Protein AF-A0A0P9UPY4-F1 (afdb_monomer_lite)

Radius of gyration: 22.17 Å; chains: 1; bounding box: 46×44×68 Å

Foldseek 3Di:
DDDDPPPDDPQNVPDDVPDDSDDDDDDDDDLDDDAVQKDQQQQPDPPADPLLSVLSRQWIDGCQFIGGVSHTQPPAHPVQKDWDDLVDRPCLCSLFGWMDHVQWIFTSSYTQPNDDSVQWAFFWADQCLPLLAPHGADDHGPVVVSPPPCLQQATWTDRPQWIWGGHRGYIDIDPNFADPSWHWHDHPPWIWIQTPSFIFTQDDDGNPPTDTHGDDSVCCRPVPD

Structure (mmCIF, N/CA/C/O backbone):
data_AF-A0A0P9UPY4-F1
#
_entry.id   AF-A0A0P9UPY4-F1
#
loop_
_atom_site.group_PDB
_atom_site.id
_atom_site.type_symbol
_atom_site.label_atom_id
_atom_site.label_alt_id
_atom_site.label_comp_id
_atom_site.label_asym_id
_atom_site.label_entity_id
_atom_site.label_seq_id
_atom_site.pdbx_PDB_ins_code
_atom_site.Cartn_x
_atom_site.Cartn_y
_atom_site.Cartn_z
_atom_site.occupancy
_atom_site.B_iso_or_equiv
_atom_site.auth_seq_id
_atom_site.auth_comp_id
_atom_site.auth_asym_id
_atom_site.auth_atom_id
_atom_site.pdbx_PDB_model_num
ATOM 1 N N . PHE A 1 1 ? -8.085 1.365 -37.853 1.00 32.09 1 PHE A N 1
ATOM 2 C CA . PHE A 1 1 ? -7.011 2.325 -38.179 1.00 32.09 1 PHE A CA 1
ATOM 3 C C . PHE A 1 1 ? -7.292 3.635 -37.460 1.00 32.09 1 PHE A C 1
ATOM 5 O O . PHE A 1 1 ? -7.960 4.495 -38.017 1.00 32.09 1 PHE A O 1
ATOM 12 N N . GLN A 1 2 ? -6.888 3.768 -36.196 1.00 32.34 2 GLN A N 1
ATOM 13 C CA . GLN A 1 2 ? -7.136 4.992 -35.433 1.00 32.34 2 GLN A CA 1
ATOM 14 C C . GLN A 1 2 ? -6.098 5.116 -34.313 1.00 32.34 2 GLN A C 1
ATOM 16 O O . GLN A 1 2 ? -6.268 4.513 -33.267 1.00 32.34 2 GLN A O 1
ATOM 21 N N . SER A 1 3 ? -5.010 5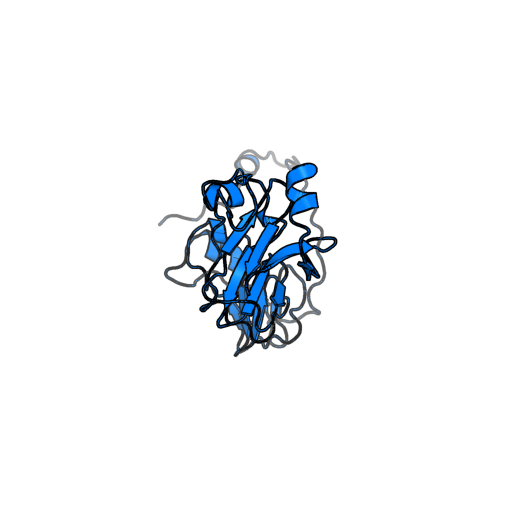.841 -34.586 1.00 33.38 3 SER A N 1
ATOM 22 C CA . SER A 1 3 ? -4.218 6.623 -33.615 1.00 33.38 3 SER A CA 1
ATOM 23 C C . SER A 1 3 ? -2.907 7.084 -34.270 1.00 33.38 3 SER A C 1
ATOM 25 O O . SER A 1 3 ? -1.851 6.486 -34.123 1.00 33.38 3 SER A O 1
ATOM 27 N N . PHE A 1 4 ? -2.964 8.171 -35.041 1.00 31.91 4 PHE A N 1
ATOM 28 C CA . PHE A 1 4 ? -1.751 8.867 -35.505 1.00 31.91 4 PHE A CA 1
ATOM 29 C C . PHE A 1 4 ? -1.772 10.369 -35.177 1.00 31.91 4 PHE A C 1
ATOM 31 O O . PHE A 1 4 ? -0.936 11.119 -35.666 1.00 31.91 4 PHE A O 1
ATOM 38 N N . LEU A 1 5 ? -2.729 10.835 -34.362 1.00 34.56 5 LEU A N 1
ATOM 39 C CA . LEU A 1 5 ? -3.042 12.266 -34.242 1.00 34.56 5 LEU A CA 1
ATOM 40 C C . LEU A 1 5 ? -2.853 12.888 -32.851 1.00 34.56 5 LEU A C 1
ATOM 42 O O . LEU A 1 5 ? -3.087 14.083 -32.717 1.00 34.56 5 LEU A O 1
ATOM 46 N N . SER A 1 6 ? -2.402 12.169 -31.819 1.00 38.47 6 SER A N 1
ATOM 47 C CA . SER A 1 6 ? -2.341 12.765 -30.470 1.00 38.47 6 SER A CA 1
ATOM 48 C C . SER A 1 6 ? -1.112 13.640 -30.185 1.00 38.47 6 SER A C 1
ATOM 50 O O . SER A 1 6 ? -1.079 14.274 -29.138 1.00 38.47 6 SER A O 1
ATOM 52 N N . ASN A 1 7 ? -0.126 13.728 -31.088 1.00 41.34 7 ASN A N 1
ATOM 53 C CA . ASN A 1 7 ? 1.124 14.466 -30.825 1.00 41.34 7 ASN A CA 1
ATOM 54 C C . ASN A 1 7 ? 1.269 15.806 -31.560 1.00 41.34 7 ASN A C 1
ATOM 56 O O . ASN A 1 7 ? 2.289 16.475 -31.405 1.00 41.34 7 ASN A O 1
ATOM 60 N N . PHE A 1 8 ? 0.267 16.248 -32.323 1.00 46.34 8 PHE A N 1
ATOM 61 C CA . PHE A 1 8 ? 0.278 17.587 -32.914 1.00 46.34 8 PHE A CA 1
ATOM 62 C C . PHE A 1 8 ? -0.819 18.442 -32.285 1.00 46.34 8 PHE A C 1
ATOM 64 O O . PHE A 1 8 ? -1.994 18.324 -32.620 1.00 46.34 8 PHE A O 1
ATOM 71 N N . SER A 1 9 ? -0.418 19.323 -31.366 1.00 53.91 9 SER A N 1
ATOM 72 C CA . SER A 1 9 ? -1.264 20.419 -30.889 1.00 53.91 9 SER A CA 1
ATOM 73 C C . SER A 1 9 ? -1.819 21.212 -32.080 1.00 53.91 9 SER A C 1
ATOM 75 O O . SER A 1 9 ? -1.093 21.481 -33.041 1.00 53.91 9 SER A O 1
ATOM 77 N N . PHE A 1 10 ? -3.087 21.633 -32.014 1.00 58.09 10 PHE A N 1
ATOM 78 C CA . PHE A 1 10 ? -3.725 22.479 -33.037 1.00 58.09 10 PHE A CA 1
ATOM 79 C C . PHE A 1 10 ? -2.920 23.769 -33.306 1.00 58.09 10 PHE A C 1
ATOM 81 O O . PHE A 1 10 ? -2.916 24.298 -34.417 1.00 58.09 10 PHE A O 1
ATOM 88 N N . SER A 1 11 ? -2.159 24.224 -32.306 1.00 56.41 11 SER A N 1
ATOM 89 C CA . SER A 1 11 ? -1.235 25.357 -32.388 1.00 56.41 11 SER A CA 1
ATOM 90 C C . SER A 1 11 ? -0.051 25.120 -33.335 1.00 56.41 11 SER A C 1
ATOM 92 O O . SER A 1 11 ? 0.470 26.076 -33.904 1.00 56.41 11 SER A O 1
ATOM 94 N N . CYS A 1 12 ? 0.370 23.868 -33.549 1.00 60.56 12 CYS A N 1
ATOM 95 C CA . CYS A 1 12 ? 1.427 23.532 -34.509 1.00 60.56 12 CYS A CA 1
ATOM 96 C C . CYS A 1 12 ? 0.933 23.637 -35.959 1.00 60.56 12 CYS A C 1
ATOM 98 O O . CYS A 1 12 ? 1.668 24.122 -36.819 1.00 60.56 12 CYS A O 1
ATOM 100 N N . LEU A 1 13 ? -0.318 23.245 -36.224 1.00 63.53 13 LEU A N 1
ATOM 101 C CA . LEU A 1 13 ? -0.920 23.260 -37.566 1.00 63.53 13 LEU A CA 1
ATOM 102 C C . LEU A 1 13 ? -1.150 24.678 -38.115 1.00 63.53 13 LEU A C 1
ATOM 104 O O . LEU A 1 13 ? -1.174 24.866 -39.327 1.00 63.53 13 LEU A O 1
ATOM 108 N N . LEU A 1 14 ? -1.294 25.672 -37.235 1.00 69.31 14 LEU A N 1
ATOM 109 C CA . LEU A 1 14 ? -1.493 27.083 -37.594 1.00 69.31 14 LEU A CA 1
ATOM 110 C C . LEU A 1 14 ? -0.224 27.935 -37.422 1.00 69.31 14 LEU A C 1
ATOM 112 O O . LEU A 1 14 ? -0.284 29.163 -37.516 1.00 69.31 14 LEU A O 1
ATOM 116 N N . SER A 1 15 ? 0.921 27.300 -37.155 1.00 65.25 15 SER A N 1
ATOM 117 C CA . SER A 1 15 ? 2.178 28.008 -36.930 1.00 65.25 15 SER A CA 1
ATOM 118 C C . SER A 1 15 ? 2.659 28.718 -38.200 1.00 65.25 15 SER A C 1
ATOM 120 O O . SER A 1 15 ? 2.802 28.114 -39.263 1.00 65.25 15 SER A O 1
ATOM 122 N N . LYS A 1 16 ? 2.917 30.028 -38.108 1.00 70.56 16 LYS A N 1
ATOM 123 C CA . LYS A 1 16 ? 3.578 30.769 -39.190 1.00 70.56 16 LYS A CA 1
ATOM 124 C C . LYS A 1 16 ? 5.082 30.528 -39.149 1.00 70.56 16 LYS A C 1
ATOM 126 O O . LYS A 1 16 ? 5.682 30.407 -38.081 1.00 70.56 16 LYS A O 1
ATOM 131 N N . GLN A 1 17 ? 5.703 30.511 -40.324 1.00 68.75 17 GLN A N 1
ATOM 132 C CA . GLN A 1 17 ? 7.145 30.335 -40.455 1.00 68.75 17 GLN A CA 1
ATOM 133 C C . GLN A 1 17 ? 7.889 31.452 -39.702 1.00 68.75 17 GLN A C 1
ATOM 135 O O . GLN A 1 17 ? 7.658 32.634 -39.949 1.00 68.75 17 GLN A O 1
ATOM 140 N N . GLY A 1 18 ? 8.749 31.070 -38.752 1.00 68.56 18 GLY A N 1
ATOM 141 C CA . GLY A 1 18 ? 9.499 31.996 -37.891 1.00 68.56 18 GLY A CA 1
ATOM 142 C C . GLY A 1 18 ? 8.787 32.435 -36.604 1.00 68.56 18 GLY A C 1
ATOM 143 O O . GLY A 1 18 ? 9.375 33.176 -35.821 1.00 68.56 18 GLY A O 1
ATOM 144 N N . GLN A 1 19 ? 7.555 31.982 -36.348 1.00 71.88 19 GLN A N 1
ATOM 145 C CA . GLN A 1 19 ? 6.821 32.300 -35.123 1.00 71.88 19 GLN A CA 1
ATOM 146 C C . GLN A 1 19 ? 7.078 31.245 -34.037 1.00 71.88 19 GLN A C 1
ATOM 148 O O . GLN A 1 19 ? 6.770 30.066 -34.216 1.00 71.88 19 GLN A O 1
ATOM 153 N N . ILE A 1 20 ? 7.599 31.671 -32.884 1.00 65.62 20 ILE A N 1
ATOM 154 C CA . ILE A 1 20 ? 7.665 30.831 -31.682 1.00 65.62 20 ILE A CA 1
ATOM 155 C C . ILE A 1 20 ? 6.278 30.846 -31.030 1.00 65.62 20 ILE A C 1
ATOM 157 O O . ILE A 1 20 ? 5.852 31.874 -30.511 1.00 65.62 20 ILE A O 1
ATOM 161 N N . ASN A 1 21 ? 5.565 29.718 -31.078 1.00 66.38 21 ASN A N 1
ATOM 162 C CA . ASN A 1 21 ? 4.200 29.604 -30.535 1.00 66.38 21 ASN A CA 1
ATOM 163 C C . ASN A 1 21 ? 4.156 29.042 -29.109 1.00 66.38 21 ASN A C 1
ATOM 165 O O . ASN A 1 21 ? 3.175 29.245 -28.400 1.00 66.38 21 ASN A O 1
ATOM 169 N N . SER A 1 22 ? 5.211 28.348 -28.684 1.00 62.59 22 SER A N 1
ATOM 170 C CA . SER A 1 22 ? 5.370 27.832 -27.325 1.00 62.59 22 SER A CA 1
ATOM 171 C C . SER A 1 22 ? 6.850 27.635 -27.020 1.00 62.59 22 SER A C 1
ATOM 173 O O . SER A 1 22 ? 7.585 27.105 -27.855 1.00 62.59 22 SER A O 1
ATOM 175 N N . ILE A 1 23 ? 7.273 28.027 -25.822 1.00 71.56 23 ILE A N 1
ATOM 176 C CA . ILE A 1 23 ? 8.576 27.670 -25.258 1.00 71.56 23 ILE A CA 1
ATOM 177 C C . ILE A 1 23 ? 8.281 26.700 -24.120 1.00 71.56 23 ILE A C 1
ATOM 179 O O . ILE A 1 23 ? 7.576 27.056 -23.180 1.00 71.56 23 ILE A O 1
ATOM 183 N N . GLU A 1 24 ? 8.779 25.474 -24.234 1.00 62.69 24 GLU A N 1
ATOM 184 C CA . GLU A 1 24 ? 8.693 24.474 -23.174 1.00 62.69 24 GLU A CA 1
ATOM 185 C C . GLU A 1 24 ? 10.063 24.377 -22.500 1.00 62.69 24 GLU A C 1
ATOM 187 O O . GLU A 1 24 ? 11.067 24.085 -23.152 1.00 62.69 24 GLU A O 1
ATOM 192 N N . THR A 1 25 ? 10.109 24.636 -21.198 1.00 68.56 25 THR A N 1
ATOM 193 C CA . THR A 1 25 ? 11.308 24.411 -20.388 1.00 68.56 25 THR A CA 1
ATOM 194 C C . THR A 1 25 ? 11.202 23.021 -19.776 1.00 68.56 25 THR A C 1
ATOM 196 O O . THR A 1 25 ? 10.242 22.745 -19.060 1.00 68.56 25 THR A O 1
ATOM 199 N N . ARG A 1 26 ? 12.177 22.146 -20.047 1.00 58.88 26 ARG A N 1
ATOM 200 C CA . ARG A 1 26 ? 12.260 20.808 -19.445 1.00 58.88 26 ARG A CA 1
ATOM 201 C C . ARG A 1 26 ? 13.477 20.714 -18.543 1.00 58.88 26 ARG A C 1
ATOM 203 O O . ARG A 1 26 ? 14.595 20.960 -18.991 1.00 58.88 26 ARG A O 1
ATOM 210 N N . GLU A 1 27 ? 13.262 20.304 -17.302 1.00 64.12 27 GLU A N 1
ATOM 211 C CA . GLU A 1 27 ? 14.343 19.878 -16.420 1.00 64.12 27 GLU A CA 1
ATOM 212 C C . GLU A 1 27 ? 14.604 18.389 -16.654 1.00 64.12 27 GLU A C 1
ATOM 214 O O . GLU A 1 27 ? 13.716 17.553 -16.487 1.00 64.12 27 GLU A O 1
ATOM 219 N N . LEU A 1 28 ? 15.817 18.056 -17.095 1.00 67.19 28 LEU A N 1
ATOM 220 C CA . LEU A 1 28 ? 16.240 16.678 -17.323 1.00 67.19 28 LEU A CA 1
ATOM 221 C C . LEU A 1 28 ? 17.201 16.270 -16.212 1.00 67.19 28 LEU A C 1
ATOM 223 O O . LEU A 1 28 ? 18.279 16.845 -16.073 1.00 67.19 28 LEU A O 1
ATOM 227 N N . ASN A 1 29 ? 16.818 15.254 -15.444 1.00 66.38 29 ASN A N 1
ATOM 228 C CA . ASN A 1 29 ? 17.685 14.647 -14.443 1.00 66.38 29 ASN A CA 1
ATOM 229 C C . ASN A 1 29 ? 18.412 13.450 -15.059 1.00 66.38 29 ASN A C 1
ATOM 231 O O . ASN A 1 29 ? 17.794 12.620 -15.725 1.00 66.38 29 ASN A O 1
ATOM 235 N N . LEU A 1 30 ? 19.725 13.349 -14.844 1.00 70.44 30 LEU A N 1
ATOM 236 C CA . LEU A 1 30 ? 20.484 12.170 -15.252 1.00 70.44 30 LEU A CA 1
ATOM 237 C C . LEU A 1 30 ? 20.114 10.999 -14.336 1.00 70.44 30 LEU A C 1
ATOM 239 O O . LEU A 1 30 ? 20.481 10.982 -13.165 1.00 70.44 30 LEU A O 1
ATOM 243 N N . VAL A 1 31 ? 19.393 10.024 -14.885 1.00 69.50 31 VAL A N 1
ATOM 244 C CA . VAL A 1 31 ? 18.895 8.856 -14.139 1.00 69.50 31 VAL A CA 1
ATOM 245 C C . VAL A 1 31 ? 19.898 7.694 -14.147 1.00 69.50 31 VAL A C 1
ATOM 247 O O . VAL A 1 31 ? 19.994 6.940 -13.180 1.00 69.50 31 VAL A O 1
ATOM 250 N N . ALA A 1 32 ? 20.688 7.563 -15.215 1.00 67.75 32 ALA A N 1
ATOM 251 C CA . ALA A 1 32 ? 21.708 6.532 -15.376 1.00 67.75 32 ALA A CA 1
ATOM 252 C C . ALA A 1 32 ? 22.897 7.077 -16.177 1.00 67.75 32 ALA A C 1
ATOM 254 O O . ALA A 1 32 ? 22.724 7.925 -17.055 1.00 67.75 32 ALA A O 1
ATOM 255 N N . HIS A 1 33 ? 24.105 6.570 -15.915 1.00 69.12 33 HIS A N 1
ATOM 256 C CA . HIS A 1 33 ? 25.199 6.718 -16.878 1.00 69.12 33 HIS A CA 1
ATOM 257 C C . HIS A 1 33 ? 24.821 6.012 -18.186 1.00 69.12 33 HIS A C 1
ATOM 259 O O . HIS A 1 33 ? 24.009 5.090 -18.165 1.00 69.12 33 HIS A O 1
ATOM 265 N N . TYR A 1 34 ? 25.385 6.459 -19.314 1.00 66.00 34 TYR A N 1
ATOM 266 C CA . TYR A 1 34 ? 25.029 5.956 -20.643 1.00 66.00 34 TYR A CA 1
ATOM 267 C C . TYR A 1 34 ? 24.969 4.423 -20.666 1.00 66.00 34 TYR A C 1
ATOM 269 O O . TYR A 1 34 ? 25.984 3.746 -20.510 1.00 66.00 34 TYR A O 1
ATOM 277 N N . SER A 1 35 ? 23.757 3.906 -20.843 1.00 76.19 35 SER A N 1
ATOM 278 C CA . SER A 1 35 ? 23.435 2.488 -20.823 1.00 76.19 35 SER A CA 1
ATOM 279 C C . SER A 1 35 ? 22.616 2.216 -22.081 1.00 76.19 35 SER A C 1
ATOM 281 O O . SER A 1 35 ? 21.483 2.693 -22.178 1.00 76.19 35 SER A O 1
ATOM 283 N N . PRO A 1 36 ? 23.168 1.516 -23.087 1.00 82.69 36 PRO A N 1
ATOM 284 C CA . PRO A 1 36 ? 22.455 1.269 -24.342 1.00 82.69 36 PRO A CA 1
ATOM 285 C C . PRO A 1 36 ? 21.211 0.389 -24.138 1.00 82.69 36 PRO A C 1
ATOM 287 O O . PRO A 1 36 ? 20.325 0.372 -24.987 1.00 82.69 36 PRO A O 1
ATOM 290 N N . SER A 1 37 ? 21.140 -0.318 -23.008 1.00 88.94 37 SER A N 1
ATOM 291 C CA . SER A 1 37 ? 20.008 -1.131 -22.564 1.00 88.94 37 SER A CA 1
ATOM 292 C C . SER A 1 37 ? 18.898 -0.340 -21.865 1.00 88.94 37 SER A C 1
ATOM 294 O O . SER A 1 37 ? 17.856 -0.925 -21.568 1.00 88.94 37 SER A O 1
ATOM 296 N N . PHE A 1 38 ? 19.098 0.952 -21.572 1.00 88.31 38 PHE A N 1
ATOM 297 C CA . PHE A 1 38 ? 18.100 1.760 -20.871 1.00 88.31 38 PHE A CA 1
ATOM 298 C C . PHE A 1 38 ? 16.825 1.897 -21.703 1.00 88.31 38 PHE A C 1
ATOM 300 O O . PHE A 1 38 ? 16.845 2.415 -22.822 1.00 88.31 38 PHE A O 1
ATOM 307 N N . LYS A 1 39 ? 15.703 1.462 -21.133 1.00 89.75 39 LYS A N 1
ATOM 308 C CA . LYS A 1 39 ? 14.390 1.518 -21.774 1.00 89.75 39 LYS A CA 1
ATOM 309 C C . LYS A 1 39 ? 13.272 1.751 -20.758 1.00 89.75 39 LYS A C 1
ATOM 311 O O . LYS A 1 39 ? 13.361 1.247 -19.634 1.00 89.75 39 LYS A O 1
ATOM 316 N N . PRO A 1 40 ? 12.207 2.479 -21.136 1.00 87.69 40 PRO A N 1
ATOM 317 C CA . PRO A 1 40 ? 10.983 2.498 -20.348 1.00 87.69 40 PRO A CA 1
ATOM 318 C C . PRO A 1 40 ? 10.381 1.091 -20.274 1.00 87.69 40 PRO A C 1
ATOM 320 O O . PRO A 1 40 ? 10.633 0.241 -21.137 1.00 87.69 40 PRO A O 1
ATOM 323 N N . LEU A 1 41 ? 9.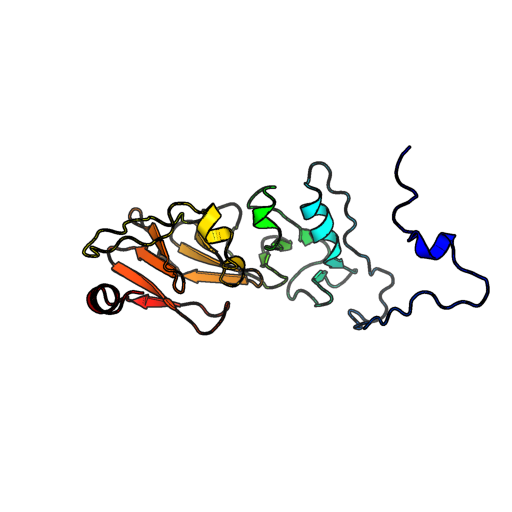563 0.841 -19.256 1.00 86.12 41 LEU A N 1
ATOM 324 C CA . LEU A 1 41 ? 8.685 -0.323 -19.275 1.00 86.12 41 LEU A CA 1
ATOM 325 C C . LEU A 1 41 ? 7.545 -0.020 -20.257 1.00 86.12 41 LEU A C 1
ATOM 327 O O . LEU A 1 41 ? 6.680 0.807 -19.988 1.00 86.12 41 LEU A O 1
ATOM 331 N N . GLU A 1 42 ? 7.585 -0.629 -21.444 1.00 69.81 42 GLU A N 1
ATOM 332 C CA . GLU A 1 42 ? 6.569 -0.392 -22.473 1.00 69.81 42 GLU A CA 1
ATOM 333 C C . GLU A 1 42 ? 5.184 -0.906 -22.042 1.00 69.81 42 GLU A C 1
ATOM 335 O O . GLU A 1 42 ? 5.032 -2.016 -21.526 1.00 69.81 42 GLU A O 1
ATOM 340 N N . GLY A 1 43 ? 4.162 -0.085 -22.297 1.00 61.72 43 GLY A N 1
ATOM 341 C CA . GLY A 1 43 ? 2.778 -0.286 -21.870 1.00 61.72 43 GLY A CA 1
ATOM 342 C C . GLY A 1 43 ? 1.972 -1.263 -22.722 1.00 61.72 43 GLY A C 1
ATOM 343 O O . GLY A 1 43 ? 1.001 -0.862 -23.353 1.00 61.72 43 GLY A O 1
ATOM 344 N N . SER A 1 44 ? 2.360 -2.539 -22.768 1.00 54.34 44 SER A N 1
ATOM 345 C CA . SER A 1 44 ? 1.599 -3.563 -23.510 1.00 54.34 44 SER A CA 1
ATOM 346 C C . SER A 1 44 ? 1.229 -4.796 -22.684 1.00 54.34 44 SER A C 1
ATOM 348 O O . SER A 1 44 ? 1.148 -5.908 -23.207 1.00 54.34 44 SER A O 1
ATOM 350 N N . LEU A 1 45 ? 0.942 -4.612 -21.392 1.00 65.19 45 LEU A N 1
ATOM 351 C CA . LEU A 1 45 ? 0.170 -5.622 -20.669 1.00 65.19 45 LEU A CA 1
ATOM 352 C C . LEU A 1 45 ? -1.241 -5.663 -21.288 1.00 65.19 45 LEU A C 1
ATOM 354 O O . LEU A 1 45 ? -1.904 -4.638 -21.419 1.00 65.19 45 LEU A O 1
ATOM 358 N N . GLN A 1 46 ? -1.688 -6.833 -21.742 1.00 72.50 46 GLN A N 1
ATOM 359 C CA . GLN A 1 46 ? -3.053 -6.999 -22.245 1.00 72.50 46 GLN A CA 1
ATOM 360 C C . GLN A 1 46 ? -4.020 -7.153 -21.070 1.00 72.50 46 GLN A C 1
ATOM 362 O O . GLN A 1 46 ? -3.715 -7.850 -20.106 1.00 72.50 46 GLN A O 1
ATOM 367 N N . GLY A 1 47 ? -5.200 -6.538 -21.172 1.00 82.06 47 GLY A N 1
ATOM 368 C CA . GLY A 1 47 ? -6.260 -6.688 -20.171 1.00 82.06 47 GLY A CA 1
ATOM 369 C C . GLY A 1 47 ? -6.092 -5.840 -18.907 1.00 82.06 47 GLY A C 1
ATOM 370 O O . GLY A 1 47 ? -6.756 -6.130 -17.919 1.00 82.06 47 GLY A O 1
ATOM 371 N N . ILE A 1 48 ? -5.238 -4.811 -18.934 1.00 87.31 48 ILE A N 1
ATOM 372 C CA . ILE A 1 48 ? -5.137 -3.806 -17.865 1.00 87.31 48 ILE A CA 1
ATOM 373 C C . ILE A 1 48 ? -5.881 -2.519 -18.247 1.00 87.31 48 ILE A C 1
ATOM 375 O O . ILE A 1 48 ? -6.093 -2.239 -19.428 1.00 87.31 48 ILE A O 1
ATOM 379 N N . ALA A 1 49 ? -6.282 -1.736 -17.250 1.00 91.62 49 ALA A N 1
ATOM 380 C CA . ALA A 1 49 ? -6.943 -0.450 -17.432 1.00 91.62 49 ALA A CA 1
ATOM 381 C C . ALA A 1 49 ? -5.987 0.629 -17.982 1.00 91.62 49 ALA A C 1
ATOM 383 O O . ALA A 1 49 ? -4.769 0.566 -17.798 1.00 91.62 49 ALA A O 1
ATOM 384 N N . ASP A 1 50 ? -6.540 1.682 -18.592 1.00 90.25 50 ASP A N 1
ATOM 385 C CA . ASP A 1 50 ? -5.748 2.788 -19.157 1.00 90.25 50 ASP A CA 1
ATOM 386 C C . ASP A 1 50 ? -4.797 3.412 -18.117 1.00 90.25 50 ASP A C 1
ATOM 388 O O . ASP A 1 50 ? -3.608 3.579 -18.375 1.00 90.25 50 ASP A O 1
ATOM 392 N N . TRP A 1 51 ? -5.277 3.653 -16.890 1.00 89.50 51 TRP A N 1
ATOM 393 C CA . TRP A 1 51 ? -4.459 4.241 -15.817 1.00 89.50 51 T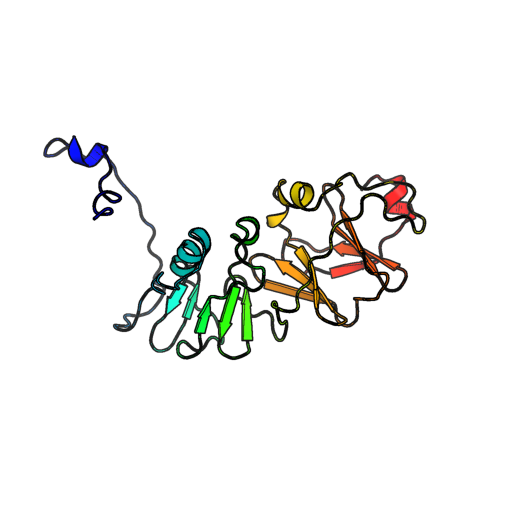RP A CA 1
ATOM 394 C C . TRP A 1 51 ? -3.323 3.319 -15.342 1.00 89.50 51 TRP A C 1
ATOM 396 O O . TRP A 1 51 ? -2.295 3.796 -14.866 1.00 89.50 51 TRP A O 1
ATOM 406 N N . GLN A 1 52 ? -3.499 2.002 -15.465 1.00 92.69 52 GLN A N 1
ATOM 407 C CA . GLN A 1 52 ? -2.463 1.013 -15.155 1.00 92.69 52 GLN A CA 1
ATOM 408 C C . GLN A 1 52 ? -1.366 1.052 -16.221 1.00 92.69 52 GLN A C 1
ATOM 410 O O . GLN A 1 52 ? -0.184 0.916 -15.909 1.00 92.69 52 GLN A O 1
ATOM 415 N N . THR A 1 53 ? -1.752 1.303 -17.475 1.00 89.94 53 THR A N 1
ATOM 416 C CA . THR A 1 53 ? -0.809 1.521 -18.577 1.00 89.94 53 THR A CA 1
ATOM 417 C C . THR A 1 53 ? -0.016 2.806 -18.358 1.00 89.94 53 THR A C 1
ATOM 419 O O . THR A 1 53 ? 1.204 2.801 -18.519 1.00 89.94 53 THR A O 1
ATOM 422 N N . ASP A 1 54 ? -0.676 3.877 -17.909 1.00 88.31 54 ASP A N 1
ATOM 423 C CA . ASP A 1 54 ? -0.012 5.137 -17.561 1.00 88.31 54 ASP A CA 1
ATOM 424 C C . ASP A 1 54 ? 1.027 4.947 -16.443 1.00 88.31 54 ASP A C 1
ATOM 426 O O . ASP A 1 54 ? 2.123 5.500 -16.525 1.00 88.31 54 ASP A O 1
ATOM 430 N N . GLN A 1 55 ? 0.739 4.117 -15.429 1.00 90.31 55 GLN A N 1
ATOM 431 C CA . GLN A 1 55 ? 1.707 3.831 -14.362 1.00 90.31 55 GLN A CA 1
ATOM 432 C C . GLN A 1 55 ? 2.991 3.159 -14.870 1.00 90.31 55 GLN A C 1
ATOM 434 O O . GLN A 1 55 ? 4.065 3.426 -14.329 1.00 90.31 55 GLN A O 1
ATOM 439 N N . LEU A 1 56 ? 2.924 2.322 -15.914 1.00 91.06 56 LEU A N 1
ATOM 440 C CA . LEU A 1 56 ? 4.116 1.680 -16.489 1.00 91.06 56 LEU A CA 1
ATOM 441 C C . LEU A 1 56 ? 5.126 2.714 -17.002 1.00 91.06 56 LEU A C 1
ATOM 443 O O . LEU A 1 56 ? 6.333 2.499 -16.888 1.00 91.06 56 LEU A O 1
ATOM 447 N N . ALA A 1 57 ? 4.647 3.867 -17.482 1.00 88.25 57 ALA A N 1
ATOM 448 C CA . ALA A 1 57 ? 5.493 4.947 -17.981 1.00 88.25 57 ALA A CA 1
ATOM 449 C C . ALA A 1 57 ? 6.354 5.610 -16.890 1.00 88.25 57 ALA A C 1
ATOM 451 O O . ALA A 1 57 ? 7.334 6.283 -17.216 1.00 88.25 57 ALA A O 1
ATOM 452 N N . TYR A 1 58 ? 6.039 5.407 -15.606 1.00 91.00 58 TYR A N 1
ATOM 453 C CA . TYR A 1 58 ? 6.879 5.873 -14.498 1.00 91.00 58 TYR A CA 1
ATOM 454 C C . TYR A 1 58 ? 8.110 5.000 -14.264 1.00 91.00 58 TYR A C 1
ATOM 456 O O . TYR A 1 58 ? 9.013 5.408 -13.528 1.00 91.00 58 TYR A O 1
ATOM 464 N N . TYR A 1 59 ? 8.174 3.824 -14.889 1.00 93.75 59 TYR A N 1
ATOM 465 C CA . TYR A 1 59 ? 9.261 2.881 -14.704 1.00 93.75 59 TYR A CA 1
ATOM 466 C C . TYR A 1 59 ? 10.181 2.814 -15.922 1.00 93.75 59 TYR A C 1
ATOM 468 O O . TYR A 1 59 ? 9.763 2.855 -17.080 1.00 93.75 59 TYR A O 1
ATOM 476 N N . ALA A 1 60 ? 11.464 2.620 -15.644 1.00 93.38 60 ALA A N 1
ATOM 477 C CA . ALA A 1 60 ? 12.468 2.286 -16.641 1.00 93.38 60 ALA A CA 1
ATOM 478 C C . ALA A 1 60 ? 13.423 1.234 -16.082 1.00 93.38 60 ALA A C 1
ATOM 480 O O . ALA A 1 60 ? 13.551 1.077 -14.868 1.00 93.38 60 ALA A O 1
ATOM 481 N N . LYS A 1 61 ? 14.117 0.515 -16.958 1.00 93.75 61 LYS A N 1
ATOM 482 C CA . LYS A 1 61 ? 15.179 -0.402 -16.550 1.00 93.75 61 LYS A CA 1
ATOM 483 C C . LYS A 1 61 ? 16.296 -0.464 -17.571 1.00 93.75 61 LYS A C 1
ATOM 485 O O . LYS A 1 61 ? 16.100 -0.154 -18.745 1.00 93.75 61 LYS A O 1
ATOM 490 N N . ASP A 1 62 ? 17.449 -0.904 -17.106 1.00 93.31 62 ASP A N 1
ATOM 491 C CA . ASP A 1 62 ? 18.545 -1.367 -17.939 1.00 93.31 62 ASP A CA 1
ATOM 492 C C . ASP A 1 62 ? 18.994 -2.766 -17.489 1.00 93.31 62 ASP A C 1
ATOM 494 O O . ASP A 1 62 ? 18.274 -3.431 -16.743 1.00 93.31 62 ASP A O 1
ATOM 498 N N . ASP A 1 63 ? 20.151 -3.237 -17.953 1.00 92.25 63 ASP A N 1
ATOM 499 C CA . ASP A 1 63 ? 20.649 -4.576 -17.613 1.00 92.25 63 ASP A CA 1
ATOM 500 C C . ASP A 1 63 ? 21.072 -4.723 -16.136 1.00 92.25 63 ASP A C 1
ATOM 502 O O . ASP A 1 63 ? 21.353 -5.831 -15.688 1.00 92.25 63 ASP A O 1
ATOM 506 N N . ILE A 1 64 ? 21.145 -3.630 -15.366 1.00 92.19 64 ILE A N 1
ATOM 507 C CA . ILE A 1 64 ? 21.713 -3.619 -14.006 1.00 92.19 64 ILE A CA 1
ATOM 508 C C . ILE A 1 64 ? 20.714 -3.091 -12.969 1.00 92.19 64 ILE A C 1
ATOM 510 O O . ILE A 1 64 ? 20.784 -3.451 -11.794 1.00 92.19 64 ILE A O 1
ATOM 514 N N . SER A 1 65 ? 19.820 -2.184 -13.358 1.00 94.69 65 SER A N 1
ATOM 515 C CA . SER A 1 65 ? 19.004 -1.401 -12.433 1.00 94.69 65 SER A CA 1
ATOM 516 C C . SER A 1 65 ? 17.586 -1.190 -12.946 1.00 94.69 65 SER A C 1
ATOM 518 O O . SER A 1 65 ? 17.332 -1.077 -14.145 1.00 94.69 65 SER A O 1
ATOM 520 N N . VAL A 1 66 ? 16.666 -1.042 -11.995 1.00 96.00 66 VAL A N 1
ATOM 521 C CA . VAL A 1 66 ? 15.306 -0.557 -12.232 1.00 96.00 66 VAL A CA 1
ATOM 522 C C . VAL A 1 66 ? 15.157 0.836 -11.639 1.00 96.00 66 VAL A C 1
ATOM 524 O O . VAL A 1 66 ? 15.770 1.160 -10.619 1.00 96.00 66 VAL A O 1
ATOM 527 N N . TYR A 1 67 ? 14.336 1.656 -12.279 1.00 95.00 67 TYR A N 1
ATOM 528 C CA . TYR A 1 67 ? 14.086 3.040 -11.925 1.00 95.00 67 TYR A CA 1
ATOM 529 C C . TYR A 1 67 ? 12.585 3.300 -11.831 1.00 95.00 67 TYR A C 1
ATOM 531 O O . TYR A 1 67 ? 11.826 2.824 -12.672 1.00 95.00 67 TYR A O 1
ATOM 539 N N . TYR A 1 68 ? 12.187 4.090 -10.839 1.00 94.19 68 TYR A N 1
ATOM 540 C CA . TYR A 1 68 ? 10.842 4.634 -10.669 1.00 94.19 68 TYR A CA 1
ATOM 541 C C . TYR A 1 68 ? 10.941 6.155 -10.562 1.00 94.19 68 TYR A C 1
ATOM 543 O O . TYR A 1 68 ? 11.719 6.658 -9.750 1.00 94.19 68 TYR A O 1
ATOM 551 N N . GLU A 1 69 ? 10.224 6.887 -11.417 1.00 91.06 69 GLU A N 1
ATOM 552 C CA . GLU A 1 69 ? 10.250 8.360 -11.485 1.00 91.06 69 GLU A CA 1
ATOM 553 C C . GLU A 1 69 ? 11.681 8.937 -11.526 1.00 91.06 69 GLU A C 1
ATOM 555 O O . GLU A 1 69 ? 12.021 9.933 -10.887 1.00 91.06 69 GLU A O 1
ATOM 560 N N . GLY A 1 70 ? 12.569 8.260 -12.260 1.00 88.62 70 GLY A N 1
ATOM 561 C CA . GLY A 1 70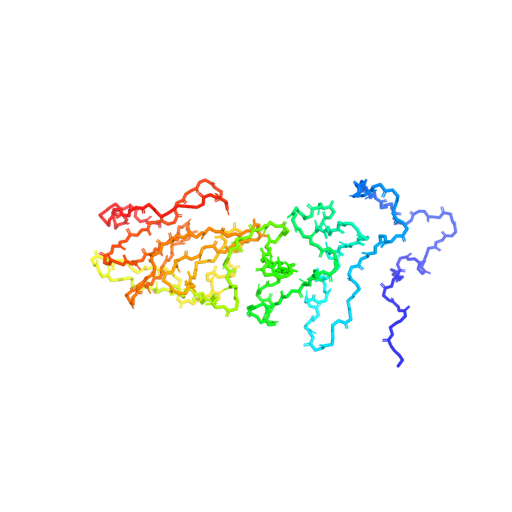 ? 13.972 8.655 -12.393 1.00 88.62 70 GLY A CA 1
ATOM 562 C C . GLY A 1 70 ? 14.864 8.344 -11.184 1.00 88.62 70 GLY A C 1
ATOM 563 O O . GLY A 1 70 ? 16.027 8.741 -11.170 1.00 88.62 70 GLY A O 1
ATOM 564 N N . ARG A 1 71 ? 14.370 7.617 -10.177 1.00 91.31 71 ARG A N 1
ATOM 565 C CA . ARG A 1 71 ? 15.152 7.162 -9.018 1.00 91.31 71 ARG A CA 1
ATOM 566 C C . ARG A 1 71 ? 15.415 5.670 -9.113 1.00 91.31 71 ARG A C 1
ATOM 568 O O . ARG A 1 71 ? 14.498 4.896 -9.363 1.00 91.31 71 ARG A O 1
ATOM 575 N N . LYS A 1 72 ? 16.661 5.253 -8.882 1.00 94.25 72 LYS A N 1
ATOM 576 C CA . LYS A 1 72 ? 17.014 3.830 -8.827 1.00 94.25 72 LYS A CA 1
ATOM 577 C C . LYS A 1 72 ? 16.283 3.149 -7.665 1.00 94.25 72 LYS A C 1
ATOM 579 O O . LYS A 1 72 ? 16.435 3.569 -6.518 1.00 94.25 72 LYS A O 1
ATOM 584 N N . ILE A 1 73 ? 15.560 2.072 -7.959 1.00 96.44 73 ILE A N 1
ATOM 585 C CA . ILE A 1 73 ? 14.957 1.189 -6.960 1.00 96.44 73 ILE A CA 1
ATOM 586 C C . ILE A 1 73 ? 16.075 0.325 -6.375 1.00 96.44 73 ILE A C 1
ATOM 588 O O . ILE A 1 73 ? 16.714 -0.465 -7.073 1.00 96.44 73 ILE A O 1
ATOM 592 N N . LYS A 1 74 ? 16.366 0.505 -5.089 1.00 95.31 74 LYS A N 1
ATOM 593 C CA . LYS A 1 74 ? 17.406 -0.268 -4.404 1.00 95.31 74 LYS A CA 1
ATOM 594 C C . LYS A 1 74 ? 16.903 -1.692 -4.151 1.00 95.31 74 LYS A C 1
ATOM 596 O O . LYS A 1 74 ? 15.825 -1.853 -3.602 1.00 95.31 74 LYS A O 1
ATOM 601 N N . GLY A 1 75 ? 17.706 -2.698 -4.504 1.00 94.88 75 GLY A N 1
ATOM 602 C CA . GLY A 1 75 ? 17.388 -4.117 -4.277 1.00 94.88 75 GLY A CA 1
ATOM 603 C C . GLY A 1 75 ? 16.639 -4.797 -5.427 1.00 94.88 75 GLY A C 1
ATOM 604 O O . GLY A 1 75 ? 16.690 -6.016 -5.528 1.00 94.88 75 GLY A O 1
ATOM 605 N N . ALA A 1 76 ? 16.034 -4.033 -6.341 1.00 97.12 76 ALA A N 1
ATOM 606 C CA . ALA A 1 76 ? 15.344 -4.597 -7.496 1.00 97.12 76 ALA A CA 1
ATOM 607 C C . ALA A 1 76 ? 16.316 -5.203 -8.523 1.00 97.12 76 ALA A C 1
ATOM 609 O O . ALA A 1 76 ? 17.294 -4.569 -8.928 1.00 97.12 76 ALA A O 1
ATOM 610 N N . ASP A 1 77 ? 15.986 -6.407 -8.981 1.00 96.56 77 ASP A N 1
ATOM 611 C CA . ASP A 1 77 ? 16.636 -7.124 -10.070 1.00 96.56 77 ASP A CA 1
ATOM 612 C C . ASP A 1 77 ? 15.873 -6.846 -11.382 1.00 96.56 77 ASP A C 1
ATOM 614 O O . ASP A 1 77 ? 14.703 -7.231 -11.508 1.00 96.56 77 ASP A O 1
ATOM 618 N N . PRO A 1 78 ? 16.498 -6.206 -12.389 1.00 95.19 78 PRO A N 1
ATOM 619 C CA . PRO A 1 78 ? 15.839 -5.887 -13.657 1.00 95.19 78 PRO A CA 1
ATOM 620 C C . PRO A 1 78 ? 15.333 -7.112 -14.437 1.00 95.19 78 PRO A C 1
ATOM 622 O O . PRO A 1 78 ? 14.445 -6.961 -15.292 1.00 95.19 78 PRO A O 1
ATOM 625 N N . HIS A 1 79 ? 15.854 -8.311 -14.162 1.00 94.75 79 HIS A N 1
ATOM 626 C CA . HIS A 1 79 ? 15.428 -9.560 -14.795 1.00 94.75 79 HIS A CA 1
ATOM 627 C C . HIS A 1 79 ? 14.183 -10.174 -14.146 1.00 94.75 79 HIS A C 1
ATOM 629 O O . HIS A 1 79 ? 13.463 -10.910 -14.818 1.00 94.75 79 HIS A O 1
ATOM 635 N N . LEU A 1 80 ? 13.905 -9.846 -12.882 1.00 96.06 80 LEU A N 1
ATOM 636 C CA . LEU A 1 80 ? 12.754 -10.352 -12.120 1.00 96.06 80 LEU A CA 1
ATOM 637 C C . LEU A 1 80 ? 11.683 -9.282 -11.865 1.00 96.06 80 LEU A C 1
ATOM 639 O O . LEU A 1 80 ? 10.668 -9.560 -11.227 1.00 96.06 80 LEU A O 1
ATOM 643 N N . PHE A 1 81 ? 11.912 -8.057 -12.338 1.00 96.12 81 PHE A N 1
ATOM 644 C CA . PHE A 1 81 ? 11.052 -6.917 -12.057 1.00 96.12 81 PHE A CA 1
ATOM 645 C C . PHE A 1 81 ? 9.745 -6.923 -12.857 1.00 96.12 81 PHE A C 1
ATOM 647 O O . PHE A 1 81 ? 9.759 -7.079 -14.081 1.00 96.12 81 PHE A O 1
ATOM 654 N N . SER A 1 82 ? 8.634 -6.659 -12.169 1.00 94.44 82 SER A N 1
ATOM 655 C CA . SER A 1 82 ? 7.296 -6.489 -12.743 1.00 94.44 82 SER A CA 1
ATOM 656 C C . SER A 1 82 ? 6.512 -5.402 -12.006 1.00 94.44 82 SER A C 1
ATOM 658 O O . SER A 1 82 ? 6.608 -5.276 -10.788 1.00 94.44 82 SER A O 1
ATOM 660 N N . VAL A 1 83 ? 5.699 -4.638 -12.733 1.00 95.06 83 VAL A N 1
ATOM 661 C CA . VAL A 1 83 ? 4.670 -3.762 -12.146 1.00 95.06 83 VAL A CA 1
ATOM 662 C C . VAL A 1 83 ? 3.400 -4.591 -11.963 1.00 95.06 83 VAL A C 1
ATOM 664 O O . VAL A 1 83 ? 3.051 -5.370 -12.851 1.00 95.06 83 VAL A O 1
ATOM 667 N N . VAL A 1 84 ? 2.743 -4.465 -10.811 1.00 94.88 84 VAL A N 1
ATOM 668 C CA . VAL A 1 84 ? 1.600 -5.306 -10.419 1.00 94.88 84 VAL A CA 1
ATOM 669 C C . VAL A 1 84 ? 0.472 -4.473 -9.822 1.00 94.88 84 VAL A C 1
ATOM 671 O O . VAL A 1 84 ? 0.693 -3.368 -9.338 1.00 94.88 84 VAL A O 1
ATOM 674 N N . PHE A 1 85 ? -0.745 -5.020 -9.825 1.00 94.44 85 PHE A N 1
ATOM 675 C CA . PHE A 1 85 ? -1.956 -4.315 -9.387 1.00 94.44 85 PHE A CA 1
ATOM 676 C C . PHE A 1 85 ? -2.752 -5.150 -8.370 1.00 94.44 85 PHE A C 1
ATOM 678 O O . PHE A 1 85 ? -3.858 -5.601 -8.671 1.00 94.44 85 PHE A O 1
ATOM 685 N N . PRO A 1 86 ? -2.206 -5.389 -7.163 1.00 94.62 86 PRO A N 1
ATOM 686 C CA . PRO A 1 86 ? -2.791 -6.324 -6.196 1.00 94.62 86 PRO A CA 1
ATOM 687 C C . PRO A 1 86 ? -4.163 -5.888 -5.659 1.00 94.62 86 PRO A C 1
ATOM 689 O O . PRO A 1 86 ? -4.944 -6.723 -5.219 1.00 94.62 86 PRO A O 1
ATOM 692 N N . LEU A 1 87 ? -4.488 -4.593 -5.741 1.00 91.81 87 LEU A N 1
ATOM 693 C CA . LEU A 1 87 ? -5.774 -4.038 -5.301 1.00 91.81 87 LEU A CA 1
ATOM 694 C C . LEU A 1 87 ? -6.842 -4.013 -6.416 1.00 91.81 87 LEU A C 1
ATOM 696 O O . LEU A 1 87 ? -7.973 -3.586 -6.179 1.00 91.81 87 LEU A O 1
ATOM 700 N N . GLY A 1 88 ? -6.506 -4.475 -7.625 1.00 92.56 88 GLY A N 1
ATOM 701 C CA . GLY A 1 88 ? -7.404 -4.511 -8.781 1.00 92.56 88 GLY A CA 1
ATOM 702 C C . GLY A 1 88 ? -7.279 -3.304 -9.718 1.00 92.56 88 GLY A C 1
ATOM 703 O O . GLY A 1 88 ? -6.290 -2.571 -9.705 1.00 92.56 88 GLY A O 1
ATOM 704 N N . ASP A 1 89 ? -8.291 -3.121 -10.566 1.00 92.12 89 ASP A N 1
ATOM 705 C CA . ASP A 1 89 ? -8.325 -2.168 -11.687 1.00 92.12 89 ASP A CA 1
ATOM 706 C C . ASP A 1 89 ? -9.162 -0.904 -11.422 1.00 92.12 89 ASP A C 1
ATOM 708 O O . ASP A 1 89 ? -9.252 -0.014 -12.275 1.00 92.12 89 ASP A O 1
ATOM 712 N N . ASP A 1 90 ? -9.728 -0.779 -10.220 1.00 90.00 90 ASP A N 1
ATOM 713 C CA . ASP A 1 90 ? -10.464 0.412 -9.812 1.00 90.00 90 ASP A CA 1
ATOM 714 C C . ASP A 1 90 ? -9.537 1.638 -9.823 1.00 90.00 90 ASP A C 1
ATOM 716 O O . ASP A 1 90 ? -8.488 1.673 -9.173 1.00 90.00 90 ASP A O 1
ATOM 720 N N . LYS A 1 91 ? -9.958 2.679 -10.550 1.00 87.50 91 LYS A N 1
ATOM 721 C CA . LYS A 1 91 ? -9.214 3.932 -10.733 1.00 87.50 91 LYS A CA 1
ATOM 722 C C . LYS A 1 91 ? -8.865 4.619 -9.415 1.00 87.50 91 LYS A C 1
ATOM 724 O O . LYS A 1 91 ? -7.953 5.448 -9.403 1.00 87.50 91 LYS A O 1
ATOM 729 N N . LYS A 1 92 ? -9.556 4.304 -8.317 1.00 84.81 92 LYS A N 1
ATOM 730 C CA . LYS A 1 92 ? -9.186 4.812 -6.997 1.00 84.81 92 LYS A CA 1
ATOM 731 C C . LYS A 1 92 ? -7.729 4.466 -6.677 1.00 84.81 92 LYS A C 1
ATOM 733 O O . LYS A 1 92 ? -6.981 5.365 -6.323 1.00 84.81 92 LYS A O 1
ATOM 738 N N . TRP A 1 93 ? -7.264 3.252 -6.982 1.00 87.94 93 TRP A N 1
ATOM 739 C CA . TRP A 1 93 ? -5.908 2.774 -6.667 1.00 87.94 93 TRP A CA 1
ATOM 740 C C . TRP A 1 93 ? -4.768 3.428 -7.457 1.00 87.94 93 TRP A C 1
ATOM 742 O O . TRP A 1 93 ? -3.603 3.155 -7.183 1.00 87.94 93 TRP A O 1
ATOM 752 N N . ARG A 1 94 ? -5.070 4.324 -8.403 1.00 88.06 94 ARG A N 1
ATOM 753 C CA . ARG A 1 94 ? -4.104 4.905 -9.349 1.00 88.06 94 ARG A CA 1
ATOM 754 C C . ARG A 1 94 ? -2.886 5.596 -8.736 1.00 88.06 94 ARG A C 1
ATOM 756 O O . ARG A 1 94 ? -1.906 5.793 -9.444 1.00 88.06 94 ARG A O 1
ATOM 763 N N . SER A 1 95 ? -2.947 6.037 -7.481 1.00 86.19 95 SER A N 1
ATOM 764 C CA . SER A 1 95 ? -1.811 6.699 -6.824 1.00 86.19 95 SER A CA 1
ATOM 765 C C . SER A 1 95 ? -0.874 5.724 -6.111 1.00 86.19 95 SER A C 1
ATOM 767 O O . SER A 1 95 ? 0.188 6.135 -5.654 1.00 86.19 95 SER A O 1
ATOM 769 N N . LEU A 1 96 ? -1.259 4.453 -5.978 1.00 90.31 96 LEU A N 1
ATOM 770 C CA . LEU A 1 96 ? -0.413 3.403 -5.426 1.00 90.31 96 LEU A CA 1
ATOM 771 C C . LEU A 1 96 ? 0.307 2.710 -6.583 1.00 90.31 96 LEU A C 1
ATOM 773 O O . LEU A 1 96 ? -0.269 1.880 -7.284 1.00 90.31 96 LEU A O 1
ATOM 777 N N . SER A 1 97 ? 1.567 3.080 -6.788 1.00 93.62 97 SER A N 1
ATOM 778 C CA . SER A 1 97 ? 2.449 2.428 -7.755 1.00 93.62 97 SER A CA 1
ATOM 779 C C . SER A 1 97 ? 3.101 1.222 -7.090 1.00 93.62 97 SER A C 1
ATOM 781 O O . SER A 1 97 ? 4.015 1.386 -6.275 1.00 93.62 97 SER A O 1
ATOM 783 N N . VAL A 1 98 ? 2.613 0.021 -7.408 1.00 96.00 98 VAL A N 1
ATOM 784 C CA . VAL A 1 98 ? 3.113 -1.232 -6.833 1.00 96.00 98 VAL A CA 1
ATOM 785 C C . VAL A 1 98 ? 3.942 -1.987 -7.863 1.00 96.00 98 VAL A C 1
ATOM 787 O O . VAL A 1 98 ? 3.569 -2.153 -9.023 1.00 96.00 98 VAL A O 1
ATOM 790 N N . SER A 1 99 ? 5.091 -2.474 -7.423 1.00 96.56 99 SER A N 1
ATOM 791 C CA . SER A 1 99 ? 5.957 -3.322 -8.233 1.00 96.56 99 SER A CA 1
ATOM 792 C C . SER A 1 99 ? 6.563 -4.427 -7.387 1.00 96.56 99 SER A C 1
ATOM 794 O O . SER A 1 99 ? 6.554 -4.356 -6.162 1.00 96.56 99 SER A O 1
ATOM 796 N N . MET A 1 100 ? 7.088 -5.452 -8.040 1.00 96.38 100 MET A N 1
ATOM 797 C CA . MET A 1 100 ? 7.761 -6.569 -7.398 1.00 96.38 100 MET A CA 1
ATOM 798 C C . MET A 1 100 ? 9.046 -6.920 -8.140 1.00 96.38 100 MET A C 1
ATOM 800 O O . MET A 1 100 ? 9.146 -6.737 -9.353 1.00 96.38 100 MET A O 1
ATOM 804 N N . SER A 1 101 ? 10.019 -7.450 -7.409 1.00 96.38 101 SER A N 1
ATOM 805 C CA . SER A 1 101 ? 11.240 -8.042 -7.951 1.00 96.38 101 SER A CA 1
ATOM 806 C C . SER A 1 101 ? 11.484 -9.369 -7.246 1.00 96.38 101 SER A C 1
ATOM 808 O O . SER A 1 101 ? 11.908 -9.396 -6.091 1.00 96.38 101 SER A O 1
ATOM 810 N N . GLY A 1 102 ? 11.196 -10.484 -7.920 1.00 93.38 102 GLY A N 1
ATOM 811 C CA . GLY A 1 102 ? 11.154 -11.784 -7.248 1.00 93.38 102 GLY A CA 1
ATOM 812 C C . GLY A 1 102 ? 10.040 -11.802 -6.196 1.00 93.38 102 GLY A C 1
ATOM 813 O O . GLY A 1 102 ? 8.885 -11.605 -6.550 1.00 93.38 102 GLY A O 1
ATOM 814 N N . ASN A 1 103 ? 10.382 -11.996 -4.919 1.00 91.69 103 ASN A N 1
ATOM 815 C CA . ASN A 1 103 ? 9.413 -12.015 -3.809 1.00 91.69 103 ASN A CA 1
ATOM 816 C C . ASN A 1 103 ? 9.352 -10.695 -3.021 1.00 91.69 103 ASN A C 1
ATOM 818 O O . ASN A 1 103 ? 8.619 -10.605 -2.043 1.00 91.69 103 ASN A O 1
ATOM 822 N N . GLU A 1 104 ? 10.146 -9.692 -3.397 1.00 95.81 104 GLU A N 1
ATOM 823 C CA . GLU A 1 104 ? 10.150 -8.396 -2.721 1.00 95.81 104 GLU A CA 1
ATOM 824 C C . GLU A 1 104 ? 9.151 -7.458 -3.396 1.00 95.81 104 GLU A C 1
ATOM 826 O O . GLU A 1 104 ? 9.187 -7.287 -4.620 1.00 95.81 104 GLU A O 1
ATOM 831 N N . MET A 1 105 ? 8.269 -6.850 -2.602 1.00 97.31 105 MET A N 1
ATOM 832 C CA . MET A 1 105 ? 7.325 -5.840 -3.072 1.00 97.31 105 MET A CA 1
ATOM 833 C C . MET A 1 105 ? 7.838 -4.430 -2.792 1.00 97.31 105 MET A C 1
ATOM 835 O O . MET A 1 105 ? 8.516 -4.161 -1.798 1.00 97.31 105 MET A O 1
ATOM 839 N N . PHE A 1 106 ? 7.465 -3.512 -3.676 1.00 97.75 106 PHE A N 1
ATOM 840 C CA . PHE A 1 106 ? 7.828 -2.108 -3.615 1.00 97.75 106 PHE A CA 1
ATOM 841 C C . PHE A 1 106 ? 6.598 -1.243 -3.840 1.00 97.75 106 PHE A C 1
ATOM 843 O O . PHE A 1 106 ? 5.813 -1.500 -4.757 1.00 97.75 106 PHE A O 1
ATOM 850 N N . VAL A 1 107 ? 6.498 -0.162 -3.074 1.00 95.69 107 VAL A N 1
ATOM 851 C CA . VAL A 1 107 ? 5.493 0.886 -3.267 1.00 95.69 107 VAL A CA 1
ATOM 852 C C . VAL A 1 107 ? 6.218 2.205 -3.483 1.00 95.69 107 VAL A C 1
ATOM 854 O O . VAL A 1 107 ? 7.074 2.588 -2.686 1.00 95.69 107 VAL A O 1
ATOM 857 N N . GLY A 1 108 ? 5.962 2.859 -4.617 1.00 94.31 108 GLY A N 1
ATOM 858 C CA . GLY A 1 108 ? 6.691 4.076 -5.001 1.00 94.31 108 GLY A CA 1
ATOM 859 C C . GLY A 1 108 ? 8.210 3.867 -5.121 1.00 94.31 108 GLY A C 1
ATOM 860 O O . GLY A 1 108 ? 8.995 4.777 -4.861 1.00 94.31 108 GLY A O 1
ATOM 861 N N . GLY A 1 109 ? 8.643 2.643 -5.448 1.00 95.12 109 GLY A N 1
ATOM 862 C CA . GLY A 1 109 ? 10.059 2.268 -5.542 1.00 95.12 109 GLY A CA 1
ATOM 863 C C . GLY A 1 109 ? 10.765 2.030 -4.199 1.00 95.12 109 GLY A C 1
ATOM 864 O O . GLY A 1 109 ? 11.981 1.832 -4.189 1.00 95.12 109 GLY A O 1
ATOM 865 N N . LEU A 1 110 ? 10.042 2.029 -3.076 1.00 95.06 110 LEU A N 1
ATOM 866 C CA . LEU A 1 110 ? 10.572 1.681 -1.756 1.00 95.06 110 LEU A CA 1
ATOM 867 C C . LEU A 1 110 ? 10.105 0.287 -1.344 1.00 95.06 110 LEU A C 1
ATOM 869 O O . LEU A 1 110 ? 8.925 -0.031 -1.466 1.00 95.06 110 LEU A O 1
ATOM 873 N N . SER A 1 111 ? 11.045 -0.536 -0.875 1.00 96.44 111 SER A N 1
ATOM 874 C CA . SER A 1 111 ? 10.758 -1.886 -0.382 1.00 96.44 111 SER A CA 1
ATOM 875 C C . SER A 1 111 ? 9.821 -1.829 0.820 1.00 96.44 111 SER A C 1
ATOM 877 O O . SER A 1 111 ? 10.038 -1.032 1.736 1.00 96.44 111 SER A O 1
ATOM 879 N N . ILE A 1 112 ? 8.809 -2.695 0.816 1.00 95.88 112 ILE A N 1
ATOM 880 C CA . ILE A 1 112 ? 7.879 -2.882 1.939 1.00 95.88 112 ILE A CA 1
ATOM 881 C C . ILE A 1 112 ? 8.131 -4.200 2.688 1.00 95.88 112 ILE A C 1
ATOM 883 O O . ILE A 1 112 ? 7.296 -4.649 3.470 1.00 95.88 112 ILE A O 1
ATOM 887 N N . GLY A 1 113 ? 9.295 -4.819 2.468 1.00 93.06 113 GLY A N 1
ATOM 888 C CA . GLY A 1 113 ? 9.676 -6.073 3.109 1.00 93.06 113 GLY A CA 1
ATOM 889 C C . GLY A 1 113 ? 8.876 -7.270 2.595 1.00 93.06 113 GLY A C 1
ATOM 890 O O . GLY A 1 113 ? 8.730 -7.461 1.391 1.00 93.06 113 GLY A O 1
ATOM 891 N N . ASP A 1 114 ? 8.397 -8.092 3.526 1.00 93.75 114 ASP A N 1
ATOM 892 C CA . ASP A 1 114 ? 7.669 -9.346 3.298 1.00 93.75 114 ASP A CA 1
ATOM 893 C C . ASP A 1 114 ? 6.139 -9.174 3.253 1.00 93.75 114 ASP A C 1
ATOM 895 O O . ASP A 1 114 ? 5.406 -10.160 3.299 1.00 93.75 114 ASP A O 1
ATOM 899 N N . ILE A 1 115 ? 5.643 -7.935 3.192 1.00 96.00 115 ILE A N 1
ATOM 900 C CA . ILE A 1 115 ? 4.209 -7.646 3.111 1.00 96.00 115 ILE A CA 1
ATOM 901 C C . ILE A 1 115 ? 3.687 -8.063 1.729 1.00 96.00 115 ILE A C 1
ATOM 903 O O . ILE A 1 115 ? 4.040 -7.448 0.722 1.00 96.00 115 ILE A O 1
ATOM 907 N N . ASP A 1 116 ? 2.802 -9.062 1.693 1.00 95.88 116 ASP A N 1
ATOM 908 C CA . ASP A 1 116 ? 2.088 -9.460 0.478 1.00 95.88 116 ASP A CA 1
ATOM 909 C C . ASP A 1 116 ? 0.810 -8.628 0.304 1.00 95.88 116 ASP A C 1
ATOM 911 O O . ASP A 1 116 ? -0.171 -8.773 1.038 1.00 95.88 116 ASP A O 1
ATOM 915 N N . LEU A 1 117 ? 0.817 -7.732 -0.684 1.00 97.00 117 LEU A N 1
ATOM 916 C CA . LEU A 1 117 ? -0.325 -6.867 -0.964 1.00 97.00 117 LEU A CA 1
ATOM 917 C C . LEU A 1 117 ? -1.502 -7.589 -1.633 1.00 97.00 117 LEU A C 1
ATOM 919 O O . LEU A 1 117 ? -2.591 -7.019 -1.647 1.00 97.00 117 LEU A O 1
ATOM 923 N N . TYR A 1 118 ? -1.344 -8.816 -2.141 1.00 96.38 118 TYR A N 1
ATOM 924 C CA . TYR A 1 118 ? -2.493 -9.616 -2.591 1.00 96.38 118 TYR A CA 1
ATOM 925 C C . TYR A 1 118 ? -3.366 -10.084 -1.419 1.00 96.38 118 TYR A C 1
ATOM 927 O O . TYR A 1 118 ? -4.569 -10.285 -1.590 1.00 96.38 118 TYR A O 1
ATOM 935 N N . ASP A 1 119 ? -2.783 -10.189 -0.223 1.00 97.12 119 ASP A N 1
ATOM 936 C CA . ASP A 1 119 ? -3.491 -10.517 1.016 1.00 97.12 119 ASP A CA 1
ATOM 937 C C . ASP A 1 119 ? -3.990 -9.272 1.768 1.00 97.12 119 ASP A C 1
ATOM 939 O O . ASP A 1 119 ? -4.687 -9.398 2.782 1.00 97.12 119 ASP A O 1
ATOM 943 N N . PHE A 1 120 ? -3.668 -8.068 1.282 1.00 96.75 120 PHE A N 1
ATOM 944 C CA . PHE A 1 120 ? -4.046 -6.817 1.928 1.00 96.75 120 PHE A CA 1
ATOM 945 C C . PHE A 1 120 ? -5.550 -6.572 1.842 1.00 96.75 120 PHE A C 1
ATOM 947 O O . PHE A 1 120 ? -6.139 -6.433 0.769 1.00 96.75 120 PHE A O 1
ATOM 954 N N . ARG A 1 121 ? -6.175 -6.453 3.013 1.00 94.81 121 ARG A N 1
ATOM 955 C CA . ARG A 1 121 ? -7.598 -6.144 3.157 1.00 94.81 121 ARG A CA 1
ATOM 956 C C . ARG A 1 121 ? -7.752 -4.752 3.758 1.00 94.81 121 ARG A C 1
ATOM 958 O O . ARG A 1 121 ? -7.496 -4.601 4.954 1.00 94.81 121 ARG A O 1
ATOM 965 N N . PRO A 1 122 ? -8.167 -3.743 2.972 1.00 91.25 122 PRO A N 1
ATOM 966 C CA . PRO A 1 122 ? -8.463 -2.415 3.493 1.00 91.25 122 PRO A CA 1
ATOM 967 C C . PRO A 1 122 ? -9.468 -2.480 4.644 1.00 91.25 122 PRO A C 1
ATOM 969 O O . PRO A 1 122 ? -10.500 -3.145 4.528 1.00 91.25 122 PRO A O 1
ATOM 972 N N . LEU A 1 123 ? -9.195 -1.763 5.732 1.00 90.81 123 LEU A N 1
ATOM 973 C CA . LEU A 1 123 ? -10.208 -1.509 6.745 1.00 90.81 123 LEU A CA 1
ATOM 974 C C . LEU A 1 123 ? -11.178 -0.451 6.212 1.00 90.81 123 LEU A C 1
ATOM 976 O O . LEU A 1 123 ? -10.784 0.529 5.579 1.00 90.81 123 LEU A O 1
ATOM 980 N N . ILE A 1 124 ? -12.465 -0.674 6.458 1.00 84.50 124 ILE A N 1
ATOM 981 C CA . ILE A 1 124 ? -13.528 0.264 6.101 1.00 84.50 124 ILE A CA 1
ATOM 982 C C . ILE A 1 124 ? -13.864 1.063 7.365 1.00 84.50 124 ILE A C 1
ATOM 984 O O . ILE A 1 124 ? -14.119 0.440 8.400 1.00 84.50 124 ILE A O 1
ATOM 988 N N . PRO A 1 125 ? -13.849 2.409 7.315 1.00 85.00 125 PRO A N 1
ATOM 989 C CA . PRO A 1 125 ? -14.247 3.233 8.448 1.00 85.00 125 PRO A CA 1
ATOM 990 C C . PRO A 1 125 ? -15.667 2.918 8.909 1.00 85.00 125 PRO A C 1
ATOM 992 O O . PRO A 1 125 ? -16.587 2.874 8.095 1.00 85.00 125 PRO A O 1
ATOM 995 N N . VAL A 1 126 ? -15.839 2.719 10.214 1.00 86.50 126 VAL A N 1
ATOM 996 C CA . VAL A 1 126 ? -17.158 2.665 10.847 1.00 86.50 126 VAL A CA 1
ATOM 997 C C . VAL A 1 126 ? -17.578 4.062 11.291 1.00 86.50 126 VAL A C 1
ATOM 999 O O . VAL A 1 126 ? -16.756 4.847 11.769 1.00 86.50 126 VAL A O 1
ATOM 1002 N N . ASP A 1 127 ? -18.873 4.348 11.175 1.00 82.69 127 ASP A N 1
ATOM 1003 C CA . ASP A 1 127 ? -19.451 5.616 11.622 1.00 82.69 127 ASP A CA 1
ATOM 1004 C C . ASP A 1 127 ? -19.420 5.750 13.139 1.00 82.69 127 ASP A C 1
ATOM 1006 O O . ASP A 1 127 ? -18.950 6.740 13.682 1.00 82.69 127 ASP A O 1
ATOM 1010 N N . CYS A 1 128 ? -19.928 4.749 13.848 1.00 86.06 128 CYS A N 1
ATOM 1011 C CA . CYS A 1 128 ? -20.054 4.792 15.295 1.00 86.06 128 CYS A CA 1
ATOM 1012 C C . CYS A 1 128 ? -19.143 3.708 15.880 1.00 86.06 128 CYS A C 1
ATOM 1014 O O . CYS A 1 128 ? -19.480 2.530 15.783 1.00 86.06 128 CYS A O 1
ATOM 1016 N N . PRO A 1 129 ? -17.982 4.073 16.455 1.00 87.19 129 PRO A N 1
ATOM 1017 C CA . PRO A 1 129 ? -17.025 3.094 16.972 1.00 87.19 129 PRO A CA 1
ATOM 1018 C C . PRO A 1 129 ? -17.521 2.361 18.228 1.00 87.19 129 PRO A C 1
ATOM 1020 O O . PRO A 1 129 ? -16.982 1.313 18.584 1.00 87.19 129 PRO A O 1
ATOM 1023 N N . GLU A 1 130 ? -18.545 2.890 18.905 1.00 87.00 130 GLU A N 1
ATOM 1024 C CA . GLU A 1 130 ? -19.062 2.363 20.170 1.00 87.00 130 GLU A CA 1
ATOM 1025 C C . GLU A 1 130 ? -17.933 2.185 21.212 1.00 87.00 130 GLU A C 1
ATOM 1027 O O . GLU A 1 130 ? -17.051 3.035 21.330 1.00 87.00 130 GLU A O 1
ATOM 1032 N N . HIS A 1 131 ? -17.964 1.115 22.015 1.00 87.56 131 HIS A N 1
ATOM 1033 C CA . HIS A 1 131 ? -16.903 0.753 22.970 1.00 87.56 131 HIS A CA 1
ATOM 1034 C C . HIS A 1 131 ? -16.504 1.876 23.950 1.00 87.56 131 HIS A C 1
ATOM 1036 O O . HIS A 1 131 ? -15.348 1.991 24.354 1.00 87.56 131 HIS A O 1
ATOM 1042 N N . GLY A 1 132 ? -17.476 2.692 24.370 1.00 82.31 132 GLY A N 1
ATOM 1043 C CA . GLY A 1 132 ? -17.267 3.800 25.309 1.00 82.31 132 GLY A CA 1
ATOM 1044 C C . GLY A 1 132 ? -17.077 5.167 24.650 1.00 82.31 132 GLY A C 1
ATOM 1045 O O . GLY A 1 132 ? -16.948 6.155 25.367 1.00 82.31 132 GLY A O 1
ATOM 1046 N N . ILE A 1 133 ? -17.119 5.239 23.318 1.00 83.19 133 ILE A N 1
ATOM 1047 C CA . ILE A 1 133 ? -17.223 6.489 22.562 1.00 83.19 133 ILE A CA 1
ATOM 1048 C C . ILE A 1 133 ? -18.697 6.709 22.204 1.00 83.19 133 ILE A C 1
ATOM 1050 O O . ILE A 1 133 ? -19.334 5.842 21.602 1.00 83.19 133 ILE A O 1
ATOM 1054 N N . SER A 1 134 ? -19.250 7.859 22.594 1.00 79.56 134 SER A N 1
ATOM 1055 C CA . SER A 1 134 ? -20.648 8.221 22.306 1.00 79.56 134 SER A CA 1
ATOM 1056 C C . SER A 1 134 ? -20.815 8.966 20.979 1.00 79.56 134 SER A C 1
ATOM 1058 O O . SER A 1 134 ? -21.903 9.029 20.410 1.00 79.56 134 SER A O 1
ATOM 1060 N N . GLU A 1 135 ? -19.721 9.529 20.486 1.00 77.56 135 GLU A N 1
ATOM 1061 C CA . GLU A 1 135 ? -19.625 10.341 19.293 1.00 77.56 135 GLU A CA 1
ATOM 1062 C C . GLU A 1 135 ? -19.383 9.460 18.067 1.00 77.56 135 GLU A C 1
ATOM 1064 O O . GLU A 1 135 ? -18.414 8.703 18.004 1.00 77.56 135 GLU A O 1
ATOM 1069 N N . CYS A 1 136 ? -20.235 9.596 17.053 1.00 78.88 136 CYS A N 1
ATOM 1070 C CA . CYS A 1 136 ? -19.981 8.980 15.757 1.00 78.88 136 CYS A CA 1
ATOM 1071 C C . CYS A 1 136 ? -19.044 9.865 14.921 1.00 78.88 136 CYS A C 1
ATOM 1073 O O . CYS A 1 136 ? -19.190 11.091 14.871 1.00 78.88 136 CYS A O 1
ATOM 1075 N N . ALA A 1 137 ? -18.094 9.226 14.249 1.00 70.94 137 ALA A N 1
ATOM 1076 C CA . ALA A 1 137 ? -17.300 9.793 13.178 1.00 70.94 137 ALA A CA 1
ATOM 1077 C C . ALA A 1 137 ? -18.191 10.184 11.983 1.00 70.94 137 ALA A C 1
ATOM 1079 O O . ALA A 1 137 ? -19.254 9.616 11.750 1.00 70.94 137 ALA A O 1
ATOM 1080 N N . GLY A 1 138 ? -17.774 11.207 11.234 1.00 62.22 138 GLY A N 1
ATOM 1081 C CA . GLY A 1 138 ? -18.596 11.828 10.188 1.00 62.22 138 GLY A CA 1
ATOM 1082 C C . GLY A 1 138 ? -18.554 11.162 8.807 1.00 62.22 138 GLY A C 1
ATOM 1083 O O . GLY A 1 138 ? -19.164 11.701 7.885 1.00 62.22 138 GLY A O 1
ATOM 1084 N N . HIS A 1 139 ? -17.828 10.054 8.628 1.00 62.69 139 HIS A N 1
ATOM 1085 C CA . HIS A 1 139 ? -17.582 9.445 7.315 1.00 62.69 139 HIS A CA 1
ATOM 1086 C C . HIS A 1 139 ? -18.304 8.100 7.166 1.00 62.69 139 HIS A C 1
ATOM 1088 O O . HIS A 1 139 ? -17.787 7.078 7.606 1.00 62.69 139 HIS A O 1
ATOM 1094 N N . ARG A 1 140 ? -19.450 8.129 6.467 1.00 55.47 140 ARG A N 1
ATOM 1095 C CA . ARG A 1 140 ? -20.356 6.978 6.278 1.00 55.47 140 ARG A CA 1
ATOM 1096 C C . ARG A 1 140 ? -19.901 5.960 5.247 1.00 55.47 140 ARG A C 1
ATOM 1098 O O . ARG A 1 140 ? -20.358 4.822 5.264 1.00 55.47 140 ARG A O 1
ATOM 1105 N N . GLU A 1 141 ? -19.018 6.360 4.336 1.00 61.25 141 GLU A N 1
ATOM 1106 C CA . GLU A 1 141 ? -18.587 5.522 3.222 1.00 61.25 141 GLU A CA 1
ATOM 1107 C C . GLU A 1 141 ? -17.088 5.696 2.957 1.00 61.25 141 GLU A C 1
ATOM 1109 O O . GLU A 1 141 ? -16.546 6.807 2.992 1.00 61.25 141 GLU A O 1
ATOM 1114 N N . LEU A 1 142 ? -16.414 4.579 2.650 1.00 60.53 142 LEU A N 1
ATOM 1115 C CA . LEU A 1 142 ? -14.997 4.557 2.278 1.00 60.53 142 LEU A CA 1
ATOM 1116 C C . LEU A 1 142 ? -14.720 5.543 1.134 1.00 60.53 142 LEU A C 1
ATOM 1118 O O . LEU A 1 142 ? -13.707 6.223 1.133 1.00 60.53 142 LEU A O 1
ATOM 1122 N N . GLU A 1 143 ? -15.639 5.670 0.184 1.00 62.44 143 GLU A N 1
ATOM 1123 C CA . GLU A 1 143 ? -15.509 6.556 -0.974 1.00 62.44 143 GLU A CA 1
ATOM 1124 C C . GLU A 1 143 ? -15.457 8.041 -0.597 1.00 62.44 143 GLU A C 1
ATOM 1126 O O . GLU A 1 143 ? -14.734 8.801 -1.240 1.00 62.44 143 GLU A O 1
ATOM 1131 N N . ASP A 1 144 ? -16.149 8.451 0.468 1.00 63.97 144 ASP A N 1
ATOM 1132 C CA . ASP A 1 144 ? -16.081 9.817 0.988 1.00 63.97 144 ASP A CA 1
ATOM 1133 C C . ASP A 1 144 ? -14.780 10.043 1.752 1.00 63.97 144 ASP A C 1
ATOM 1135 O O . ASP A 1 144 ? -14.111 11.055 1.539 1.00 63.97 144 ASP A O 1
ATOM 1139 N N . PHE A 1 145 ? -14.358 9.070 2.565 1.00 64.12 145 PHE A N 1
ATOM 1140 C CA . PHE A 1 145 ? -13.035 9.098 3.193 1.00 64.12 145 PHE A CA 1
ATOM 1141 C C . PHE A 1 145 ? -11.915 9.194 2.140 1.00 64.12 145 PHE A C 1
ATOM 1143 O O . PHE A 1 145 ? -10.945 9.923 2.331 1.00 64.12 145 PHE A O 1
ATOM 1150 N N . LEU A 1 146 ? -12.086 8.528 0.994 1.00 64.06 146 LEU A N 1
ATOM 1151 C CA . LEU A 1 146 ? -11.149 8.515 -0.127 1.00 64.06 146 LEU A CA 1
ATOM 1152 C C . LEU A 1 146 ? -11.280 9.737 -1.067 1.00 64.06 146 LEU A C 1
ATOM 1154 O O . LEU A 1 146 ? -10.344 10.020 -1.805 1.00 64.06 146 LEU A O 1
ATOM 1158 N N . LYS A 1 147 ? -12.384 10.492 -1.100 1.00 60.34 147 LYS A N 1
ATOM 1159 C CA . LYS A 1 147 ? -12.528 11.650 -2.017 1.00 60.34 147 LYS A CA 1
ATOM 1160 C C . LYS A 1 147 ? -11.811 12.917 -1.543 1.00 60.34 147 LYS A C 1
ATOM 1162 O O . LYS A 1 147 ? -11.426 13.732 -2.380 1.00 60.34 147 LYS A O 1
ATOM 1167 N N . TYR A 1 148 ? -11.631 13.098 -0.236 1.00 51.81 148 TYR A N 1
ATOM 1168 C CA . TYR A 1 148 ? -11.142 14.351 0.355 1.00 51.81 148 TYR A CA 1
ATOM 1169 C C . TYR A 1 148 ? -9.637 14.351 0.649 1.00 51.81 148 TYR A C 1
ATOM 1171 O O . TYR A 1 148 ? -9.241 14.486 1.799 1.00 51.81 148 TYR A O 1
ATOM 1179 N N . ASP A 1 149 ? -8.790 14.204 -0.375 1.00 49.22 149 ASP A N 1
ATOM 1180 C CA . ASP A 1 149 ? -7.320 14.361 -0.266 1.00 49.22 149 ASP A CA 1
ATOM 1181 C C . ASP A 1 149 ? -6.604 13.456 0.768 1.00 49.22 149 ASP A C 1
ATOM 1183 O O . ASP A 1 149 ? -5.382 13.507 0.915 1.00 49.22 149 ASP A O 1
ATOM 1187 N N . ASN A 1 150 ? -7.316 12.534 1.423 1.00 53.06 150 ASN A N 1
ATOM 1188 C CA . ASN A 1 150 ? -6.739 11.595 2.388 1.00 53.06 150 ASN A CA 1
ATOM 1189 C C . ASN A 1 150 ? -5.875 10.505 1.736 1.00 53.06 150 ASN A C 1
ATOM 1191 O O . ASN A 1 150 ? -5.169 9.786 2.436 1.00 53.06 150 ASN A O 1
ATOM 1195 N N . TRP A 1 151 ? -5.807 10.450 0.401 1.00 52.00 151 TRP A N 1
ATOM 1196 C CA . TRP A 1 151 ? -4.762 9.699 -0.309 1.00 52.00 151 TRP A CA 1
ATOM 1197 C C . TRP A 1 151 ? -3.353 10.269 -0.059 1.00 52.00 151 TRP A C 1
ATOM 1199 O O . TRP A 1 151 ? -2.366 9.591 -0.336 1.00 52.00 151 TRP A O 1
ATOM 1209 N N . GLY A 1 152 ? -3.244 11.472 0.528 1.00 52.44 152 GLY A N 1
ATOM 1210 C CA . GLY A 1 152 ? -2.006 12.027 1.088 1.00 52.44 152 GLY A CA 1
ATOM 1211 C C . GLY A 1 152 ? -1.604 11.450 2.456 1.00 52.44 152 GLY A C 1
ATOM 1212 O O . GLY A 1 152 ? -0.517 11.760 2.950 1.00 52.44 152 GLY A O 1
ATOM 1213 N N . GLN A 1 153 ? -2.445 10.603 3.064 1.00 65.94 153 GLN A N 1
ATOM 1214 C CA . GLN A 1 153 ? -2.217 9.960 4.360 1.00 65.94 153 GLN A CA 1
ATOM 1215 C C . GLN A 1 153 ? -2.492 8.447 4.351 1.00 65.94 153 GLN A C 1
ATOM 1217 O O . GLN A 1 153 ? -2.806 7.913 5.401 1.00 65.94 153 GLN A O 1
ATOM 1222 N N . GLY A 1 154 ? -2.372 7.744 3.221 1.00 81.50 154 GLY A N 1
ATOM 1223 C CA . GLY A 1 154 ? -2.382 6.272 3.184 1.00 81.50 154 GLY A CA 1
ATOM 1224 C C . GLY A 1 154 ? -3.696 5.575 3.585 1.00 81.50 154 GLY A C 1
ATOM 1225 O O . GLY A 1 154 ? -4.748 6.190 3.728 1.00 81.50 154 GLY A O 1
ATOM 1226 N N . LEU A 1 155 ? -3.633 4.251 3.718 1.00 86.56 155 LEU A N 1
ATOM 1227 C CA . LEU A 1 155 ? -4.756 3.345 3.943 1.00 86.56 155 LEU A CA 1
ATOM 1228 C C . LEU A 1 155 ? -4.379 2.303 4.991 1.00 86.56 155 LEU A C 1
ATOM 1230 O O . LEU A 1 155 ? -3.372 1.615 4.848 1.00 86.56 155 LEU A O 1
ATOM 1234 N N . LEU A 1 156 ? -5.209 2.150 6.020 1.00 91.56 156 LEU A N 1
ATOM 1235 C CA . LEU A 1 156 ? -5.034 1.090 7.004 1.00 91.56 156 LEU A CA 1
ATOM 1236 C C . LEU A 1 156 ? -5.739 -0.184 6.528 1.00 91.56 156 LEU A C 1
ATOM 1238 O O . LEU A 1 156 ? -6.862 -0.138 6.029 1.00 91.56 156 LEU A O 1
ATOM 1242 N N . GLY A 1 157 ? -5.084 -1.322 6.689 1.00 94.94 157 GLY A N 1
ATOM 1243 C CA . GLY A 1 157 ? -5.609 -2.628 6.323 1.00 94.94 157 GLY A CA 1
ATOM 1244 C C . GLY A 1 157 ? -4.985 -3.742 7.145 1.00 94.94 157 GLY A C 1
ATOM 1245 O O . GLY A 1 157 ? -4.164 -3.503 8.032 1.00 94.94 157 GLY A O 1
ATOM 1246 N N . VAL A 1 158 ? -5.396 -4.967 6.844 1.00 97.75 158 VAL A N 1
ATOM 1247 C CA . VAL A 1 158 ? -4.942 -6.185 7.515 1.00 97.75 158 VAL A CA 1
ATOM 1248 C C . VAL A 1 158 ? -4.231 -7.087 6.514 1.00 97.75 158 VAL A C 1
ATOM 1250 O O . VAL A 1 158 ? -4.720 -7.272 5.399 1.00 97.75 158 VAL A O 1
ATOM 1253 N N . VAL A 1 159 ? -3.113 -7.676 6.940 1.00 97.69 159 VAL A N 1
ATOM 1254 C CA . VAL A 1 159 ? -2.431 -8.794 6.268 1.00 97.69 159 VAL A CA 1
ATOM 1255 C C . VAL A 1 159 ? -2.147 -9.851 7.333 1.00 97.69 159 VAL A C 1
ATOM 1257 O O . VAL A 1 159 ? -1.356 -9.623 8.247 1.00 97.69 159 VAL A O 1
ATOM 1260 N N . GLY A 1 160 ? -2.826 -10.998 7.268 1.00 96.00 160 GLY A N 1
ATOM 1261 C CA . GLY A 1 160 ? -2.748 -12.011 8.326 1.00 96.00 160 GLY A CA 1
ATOM 1262 C C . GLY A 1 160 ? -3.144 -11.446 9.699 1.00 96.00 160 GLY A C 1
ATOM 1263 O O . GLY A 1 160 ? -4.266 -10.975 9.871 1.00 96.00 160 GLY A O 1
ATOM 1264 N N . ASN A 1 161 ? -2.218 -11.487 10.663 1.00 96.94 161 ASN A N 1
ATOM 1265 C CA . ASN A 1 161 ? -2.407 -10.941 12.017 1.00 96.94 161 ASN A CA 1
ATOM 1266 C C . ASN A 1 161 ? -1.839 -9.521 12.183 1.00 96.94 161 ASN A C 1
ATOM 1268 O O . ASN A 1 161 ? -1.812 -8.986 13.291 1.00 96.94 161 ASN A O 1
ATOM 1272 N N . ASP A 1 162 ? -1.376 -8.898 11.105 1.00 98.25 162 ASP A N 1
ATOM 1273 C CA . ASP A 1 162 ? -0.734 -7.593 11.163 1.00 98.25 162 ASP A CA 1
ATOM 1274 C C . ASP A 1 162 ? -1.668 -6.500 10.670 1.00 98.25 162 ASP A C 1
ATOM 1276 O O . ASP A 1 162 ? -2.427 -6.683 9.714 1.00 98.25 162 ASP A O 1
ATOM 1280 N N . LEU A 1 163 ? -1.556 -5.332 11.298 1.00 97.94 163 LEU A N 1
ATOM 1281 C CA . LEU A 1 163 ? -2.057 -4.105 10.699 1.00 97.94 163 LEU A CA 1
ATOM 1282 C C . LEU A 1 163 ? -0.982 -3.544 9.776 1.00 97.94 163 LEU A C 1
ATOM 1284 O O . LEU A 1 163 ? 0.189 -3.462 10.146 1.00 97.94 163 LEU A O 1
ATOM 1288 N N . VAL A 1 164 ? -1.392 -3.124 8.589 1.00 96.75 164 VAL A N 1
ATOM 1289 C CA . VAL A 1 164 ? -0.524 -2.495 7.599 1.00 96.75 164 VAL A CA 1
ATOM 1290 C C . VAL A 1 164 ? -1.117 -1.148 7.239 1.00 96.75 164 VAL A C 1
ATOM 1292 O O . VAL A 1 164 ? -2.284 -1.052 6.865 1.00 96.75 164 VAL A O 1
ATOM 1295 N N . PHE A 1 165 ? -0.312 -0.102 7.350 1.00 94.19 165 PHE A N 1
ATOM 1296 C CA . PHE A 1 165 ? -0.644 1.209 6.827 1.00 94.19 165 PHE A CA 1
ATOM 1297 C C . PHE A 1 165 ? 0.105 1.421 5.512 1.00 94.19 165 PHE A C 1
ATOM 1299 O O . PHE A 1 165 ? 1.322 1.545 5.500 1.00 94.19 165 PHE A O 1
ATOM 1306 N N . LEU A 1 166 ? -0.626 1.399 4.402 1.00 92.88 166 LEU A N 1
ATOM 1307 C CA . LEU A 1 166 ? -0.114 1.474 3.037 1.00 92.88 166 LEU A CA 1
ATOM 1308 C C . LEU A 1 166 ? -0.220 2.906 2.510 1.00 92.88 166 LEU A C 1
ATOM 1310 O O . LEU A 1 166 ? -1.298 3.490 2.532 1.00 92.88 166 LEU A O 1
ATOM 1314 N N . HIS A 1 167 ? 0.855 3.475 1.976 1.00 89.62 167 HIS A N 1
ATOM 1315 C CA . HIS A 1 167 ? 0.853 4.830 1.422 1.00 89.62 167 HIS A CA 1
ATOM 1316 C C . HIS A 1 167 ? 1.654 4.895 0.116 1.00 89.62 167 HIS A C 1
ATOM 1318 O O . HIS A 1 167 ? 2.312 3.941 -0.277 1.00 89.62 167 HIS A O 1
ATOM 1324 N N . THR A 1 168 ? 1.620 6.026 -0.592 1.00 88.25 168 THR A N 1
ATOM 1325 C CA . THR A 1 168 ? 2.222 6.166 -1.937 1.00 88.25 168 THR A CA 1
ATOM 1326 C C . THR A 1 168 ? 3.742 5.970 -1.995 1.00 88.25 168 THR A C 1
ATOM 1328 O O . THR A 1 168 ? 4.299 5.825 -3.080 1.00 88.25 168 THR A O 1
ATOM 1331 N N . SER A 1 169 ? 4.403 5.927 -0.839 1.00 86.94 169 SER A N 1
ATOM 1332 C CA . SER A 1 169 ? 5.858 5.831 -0.706 1.00 86.94 169 SER A CA 1
ATOM 1333 C C . SER A 1 169 ? 6.289 4.684 0.213 1.00 86.94 169 SER A C 1
ATOM 1335 O O . SER A 1 169 ? 7.355 4.773 0.815 1.00 86.94 169 SER A O 1
ATOM 1337 N N . GLY A 1 170 ? 5.464 3.652 0.403 1.00 92.00 170 GLY A N 1
ATOM 1338 C CA . GLY A 1 170 ? 5.820 2.524 1.264 1.00 92.00 170 GLY A CA 1
ATOM 1339 C C . GLY A 1 170 ? 4.657 1.979 2.078 1.00 92.00 170 GLY A C 1
ATOM 1340 O O . GLY A 1 170 ? 3.486 2.161 1.738 1.00 92.00 170 GLY A O 1
ATOM 1341 N N . ALA A 1 171 ? 5.007 1.279 3.151 1.00 93.62 171 ALA A N 1
ATOM 1342 C CA . ALA A 1 171 ? 4.054 0.786 4.123 1.00 93.62 171 ALA A CA 1
ATOM 1343 C C . ALA A 1 171 ? 4.698 0.639 5.507 1.00 93.62 171 ALA A C 1
ATOM 1345 O O . ALA A 1 171 ? 5.870 0.272 5.628 1.00 93.62 171 ALA A O 1
ATOM 1346 N N . GLU A 1 172 ? 3.903 0.845 6.551 1.00 93.69 172 GLU A N 1
ATOM 1347 C CA . GLU A 1 172 ? 4.259 0.566 7.935 1.00 93.69 172 GLU A CA 1
ATOM 1348 C C . GLU A 1 172 ? 3.507 -0.666 8.437 1.00 93.69 172 GLU A C 1
ATOM 1350 O O . GLU A 1 172 ? 2.279 -0.741 8.373 1.00 93.69 172 GLU A O 1
ATOM 1355 N N . ARG A 1 173 ? 4.258 -1.631 8.977 1.00 95.69 173 ARG A N 1
ATOM 1356 C CA . ARG A 1 173 ? 3.725 -2.849 9.593 1.00 95.69 173 ARG A CA 1
ATOM 1357 C C . ARG A 1 173 ? 3.638 -2.680 11.104 1.00 95.69 173 ARG A C 1
ATOM 1359 O O . ARG A 1 173 ? 4.635 -2.383 11.763 1.00 95.69 173 ARG A O 1
ATOM 1366 N N . PHE A 1 174 ? 2.471 -2.966 11.663 1.00 96.88 174 PHE A N 1
ATOM 1367 C CA . PHE A 1 174 ? 2.262 -3.135 13.094 1.00 96.88 174 PHE A CA 1
ATOM 1368 C C . PHE A 1 174 ? 2.016 -4.620 13.360 1.00 96.88 174 PHE A C 1
ATOM 1370 O O . PHE A 1 174 ? 0.911 -5.135 13.171 1.00 96.88 174 PHE A O 1
ATOM 1377 N N . ALA A 1 175 ? 3.094 -5.308 13.732 1.00 96.94 175 ALA A N 1
ATOM 1378 C CA . ALA A 1 175 ? 3.108 -6.757 13.869 1.00 96.94 175 ALA A CA 1
ATOM 1379 C C . ALA A 1 175 ? 2.178 -7.238 14.991 1.00 96.94 175 ALA A C 1
ATOM 1381 O O . ALA A 1 175 ? 2.187 -6.666 16.083 1.00 96.94 175 ALA A O 1
ATOM 1382 N N . ASP A 1 176 ? 1.418 -8.300 14.722 1.00 97.31 176 ASP A N 1
ATOM 1383 C CA . ASP A 1 176 ? 0.454 -8.903 15.644 1.00 97.31 176 ASP A CA 1
ATOM 1384 C C . ASP A 1 176 ? -0.518 -7.859 16.219 1.00 97.31 176 ASP A C 1
ATOM 1386 O O . ASP A 1 176 ? -0.815 -7.855 17.407 1.00 97.31 176 ASP A O 1
ATOM 1390 N N . MET A 1 177 ? -0.971 -6.896 15.417 1.00 97.69 177 MET A N 1
ATOM 1391 C CA . MET A 1 177 ? -1.919 -5.869 15.866 1.00 97.69 177 MET A CA 1
ATOM 1392 C C . MET A 1 177 ? -3.308 -6.021 15.263 1.00 97.69 177 MET A C 1
ATOM 1394 O O . MET A 1 177 ? -4.188 -5.270 15.659 1.00 97.69 177 MET A O 1
ATOM 1398 N N . ALA A 1 178 ? -3.545 -6.960 14.351 1.00 97.44 178 ALA A N 1
ATOM 1399 C CA . ALA A 1 178 ? -4.892 -7.272 13.891 1.00 97.44 178 ALA A CA 1
ATOM 1400 C C . ALA A 1 178 ? -5.513 -8.384 14.751 1.00 97.44 178 ALA A C 1
ATOM 1402 O O . ALA A 1 178 ? -4.851 -9.328 15.180 1.00 97.44 178 ALA A O 1
ATOM 1403 N N . SER A 1 179 ? -6.811 -8.268 14.998 1.00 96.12 179 SER A N 1
ATOM 1404 C CA . SER A 1 179 ? -7.638 -9.217 15.745 1.00 96.12 179 SER A CA 1
ATOM 1405 C C . SER A 1 179 ? -9.063 -9.228 15.184 1.00 96.12 179 SER A C 1
ATOM 1407 O O . SER A 1 179 ? -9.431 -8.384 14.370 1.00 96.12 179 SER A O 1
ATOM 1409 N N . SER A 1 180 ? -9.895 -10.191 15.584 1.00 93.94 180 SER A N 1
ATOM 1410 C CA . SER A 1 180 ? -11.242 -10.349 15.007 1.00 93.94 180 SER A CA 1
ATOM 1411 C C . SER A 1 180 ? -12.206 -9.195 15.313 1.00 93.94 180 SER A C 1
ATOM 1413 O O . SER A 1 180 ? -13.213 -9.053 14.633 1.00 93.94 180 SER A O 1
ATOM 1415 N N . ASP A 1 181 ? -11.917 -8.397 16.340 1.00 93.31 181 ASP A N 1
ATOM 1416 C CA . ASP A 1 181 ? -12.621 -7.165 16.717 1.00 93.31 181 ASP A CA 1
ATOM 1417 C C . ASP A 1 181 ? -12.032 -5.912 16.046 1.00 93.31 181 ASP A C 1
ATOM 1419 O O . ASP A 1 181 ? -12.454 -4.803 16.358 1.00 93.31 181 ASP A O 1
ATOM 1423 N N . THR A 1 182 ? -11.050 -6.055 15.149 1.00 96.38 182 THR A N 1
ATOM 1424 C CA . THR A 1 182 ? -10.386 -4.904 14.532 1.00 96.38 182 THR A CA 1
ATOM 1425 C C . THR A 1 182 ? -11.326 -4.124 13.620 1.00 96.38 182 THR A C 1
ATOM 1427 O O . THR A 1 182 ? -11.864 -4.666 12.655 1.00 96.38 182 THR A O 1
ATOM 1430 N N . PHE A 1 183 ? -11.438 -2.821 13.864 1.00 93.44 183 PHE A N 1
ATOM 1431 C CA . PHE A 1 183 ? -12.088 -1.877 12.959 1.00 93.44 183 PHE A CA 1
ATOM 1432 C C . PHE A 1 183 ? -11.386 -0.520 13.002 1.00 93.44 183 PHE A C 1
ATOM 1434 O O . PHE A 1 183 ? -10.695 -0.188 13.967 1.00 93.44 183 PHE A O 1
ATOM 1441 N N . MET A 1 184 ? -11.575 0.284 11.956 1.00 91.44 184 MET A N 1
ATOM 1442 C CA . MET A 1 184 ? -11.073 1.656 11.916 1.00 91.44 184 MET A CA 1
ATOM 1443 C C . MET A 1 184 ? -12.220 2.661 11.948 1.00 91.44 184 MET A C 1
ATOM 1445 O O . MET A 1 184 ? -13.333 2.355 11.537 1.00 91.44 184 MET A O 1
ATOM 1449 N N . PHE A 1 185 ? -11.928 3.880 12.377 1.00 87.44 185 PHE A N 1
ATOM 1450 C CA . PHE A 1 185 ? -12.773 5.054 12.166 1.00 87.44 185 PHE A CA 1
ATOM 1451 C C . PHE A 1 185 ? -11.866 6.269 11.972 1.00 87.44 185 PHE A C 1
ATOM 1453 O O . PHE A 1 185 ? -10.669 6.219 12.265 1.00 87.44 185 PHE A O 1
ATOM 1460 N N . ALA A 1 186 ? -12.402 7.360 11.440 1.00 81.94 186 ALA A N 1
ATOM 1461 C CA . ALA A 1 186 ? -11.598 8.542 11.160 1.00 81.94 186 ALA A CA 1
ATOM 1462 C C . ALA A 1 186 ? -12.389 9.830 11.369 1.00 81.94 186 ALA A C 1
ATOM 1464 O O . ALA A 1 186 ? -13.579 9.903 11.067 1.00 81.94 186 ALA A O 1
ATOM 1465 N N . THR A 1 187 ? -11.706 10.865 11.851 1.00 78.19 187 THR A N 1
ATOM 1466 C CA . THR A 1 187 ? -12.201 12.245 11.785 1.00 78.19 187 THR A CA 1
ATOM 1467 C C . THR A 1 187 ? -11.656 12.918 10.528 1.00 78.19 187 THR A C 1
ATOM 1469 O O . THR A 1 187 ? -10.910 12.321 9.753 1.00 78.19 187 THR A O 1
ATOM 1472 N N . SER A 1 188 ? -11.968 14.201 10.340 1.00 71.50 188 SER A N 1
ATOM 1473 C CA . SER A 1 188 ? -11.392 14.989 9.241 1.00 71.50 188 SER A CA 1
ATOM 1474 C C . SER A 1 188 ? -9.866 15.157 9.327 1.00 71.50 188 SER A C 1
ATOM 1476 O O . SER A 1 188 ? -9.262 15.665 8.386 1.00 71.50 188 SER A O 1
ATOM 1478 N N . LYS A 1 189 ? -9.235 14.772 10.447 1.00 74.06 189 LYS A N 1
ATOM 1479 C CA . LYS A 1 189 ? -7.804 15.001 10.708 1.00 74.06 189 LYS A CA 1
ATOM 1480 C C . LYS A 1 189 ? -7.017 13.750 11.068 1.00 74.06 189 LYS A C 1
ATOM 1482 O O . LYS A 1 189 ? -5.804 13.740 10.870 1.00 74.06 189 LYS A O 1
ATOM 1487 N N . LYS A 1 190 ? -7.668 12.755 11.671 1.00 81.56 190 LYS A N 1
ATOM 1488 C CA . LYS A 1 190 ? -6.996 11.633 12.328 1.00 81.56 190 LYS A CA 1
ATOM 1489 C C . LYS A 1 190 ? -7.648 10.309 11.966 1.00 81.56 190 LYS A C 1
ATOM 1491 O O . LYS A 1 190 ? -8.867 10.223 11.826 1.00 81.56 190 LYS A O 1
ATOM 1496 N N . ILE A 1 191 ? -6.812 9.283 11.863 1.00 86.50 191 ILE A N 1
ATOM 1497 C CA . ILE A 1 191 ? -7.221 7.891 11.691 1.00 86.50 191 ILE A CA 1
ATOM 1498 C C . ILE A 1 191 ? -7.064 7.183 13.033 1.00 86.50 191 ILE A C 1
ATOM 1500 O O . ILE A 1 191 ? -6.045 7.339 13.708 1.00 86.50 191 ILE A O 1
ATOM 1504 N N . TYR A 1 192 ? -8.055 6.377 13.384 1.00 90.31 192 TYR A N 1
ATOM 1505 C CA . TYR A 1 192 ? -8.077 5.581 14.597 1.00 90.31 192 TYR A CA 1
ATOM 1506 C C . TYR A 1 192 ? -8.359 4.121 14.272 1.00 90.31 192 TYR A C 1
ATOM 1508 O O . TYR A 1 192 ? -9.040 3.799 13.296 1.00 90.31 192 TYR A O 1
ATOM 1516 N N . VAL A 1 193 ? -7.853 3.234 15.119 1.00 94.69 193 VAL A N 1
ATOM 1517 C CA . VAL A 1 193 ? -8.106 1.799 15.041 1.00 94.69 193 VAL A CA 1
ATOM 1518 C C . VAL A 1 193 ? -8.444 1.268 16.423 1.00 94.69 193 VAL A C 1
ATOM 1520 O O . VAL A 1 193 ? -7.765 1.567 17.406 1.00 94.69 193 VAL A O 1
ATOM 1523 N N . TYR A 1 194 ? -9.514 0.491 16.498 1.00 95.69 194 TYR A N 1
ATOM 1524 C CA . TYR A 1 194 ? -9.784 -0.367 17.636 1.00 95.69 194 TYR A CA 1
ATOM 1525 C C . TYR A 1 194 ? -9.246 -1.750 17.315 1.00 95.69 194 TYR A C 1
ATOM 1527 O O . TYR A 1 194 ? -9.524 -2.286 16.247 1.00 95.69 194 TYR A O 1
ATOM 1535 N N . THR A 1 195 ? -8.445 -2.310 18.210 1.00 97.25 195 THR A N 1
ATOM 1536 C CA . THR A 1 195 ? -7.911 -3.665 18.082 1.00 97.25 195 THR A CA 1
ATOM 1537 C C . THR A 1 195 ? -7.435 -4.158 19.441 1.00 97.25 195 THR A C 1
ATOM 1539 O O . THR A 1 195 ? -7.050 -3.355 20.297 1.00 97.25 195 THR A O 1
ATOM 1542 N N . LYS A 1 196 ? -7.457 -5.475 19.665 1.00 95.38 196 LYS A N 1
ATOM 1543 C CA . LYS A 1 196 ? -7.046 -6.095 20.934 1.00 95.38 196 LYS A CA 1
ATOM 1544 C C . LYS A 1 196 ? -7.698 -5.411 22.146 1.00 95.38 196 LYS A C 1
ATOM 1546 O O . LYS A 1 196 ? -7.037 -5.132 23.151 1.00 95.38 196 LYS A O 1
ATOM 1551 N N . ALA A 1 197 ? -8.995 -5.128 22.028 1.00 94.00 197 ALA A N 1
ATOM 1552 C CA . ALA A 1 197 ? -9.804 -4.432 23.021 1.00 94.00 197 ALA A CA 1
ATOM 1553 C C . ALA A 1 197 ? -9.338 -3.009 23.416 1.00 94.00 197 ALA A C 1
ATOM 1555 O O . ALA A 1 197 ? -9.631 -2.547 24.524 1.00 94.00 197 ALA A O 1
ATOM 1556 N N . LYS A 1 198 ? -8.590 -2.306 22.554 1.00 95.31 198 LYS A N 1
ATOM 1557 C CA . LYS A 1 198 ? -8.056 -0.960 22.824 1.00 95.31 198 LYS A CA 1
ATOM 1558 C C . LYS A 1 198 ? -8.137 -0.049 21.606 1.00 95.31 198 LYS A C 1
ATOM 1560 O O . LYS A 1 198 ? -7.995 -0.495 20.473 1.00 95.31 198 LYS A O 1
ATOM 1565 N N . PHE A 1 199 ? -8.292 1.246 21.867 1.00 95.06 199 PHE A N 1
ATOM 1566 C CA . PHE A 1 199 ? -8.214 2.285 20.847 1.00 95.06 199 PHE A CA 1
ATOM 1567 C C . PHE A 1 199 ? -6.787 2.799 20.666 1.00 95.06 199 PHE A C 1
ATOM 1569 O O . PHE A 1 199 ? -6.062 3.039 21.636 1.00 95.06 199 PHE A O 1
ATOM 1576 N N . TYR A 1 200 ? -6.425 3.031 19.410 1.00 95.38 200 TYR A N 1
ATOM 1577 C CA . TYR A 1 200 ? -5.173 3.643 18.998 1.00 95.38 200 TYR A CA 1
ATOM 1578 C C . TYR A 1 200 ? -5.444 4.750 17.983 1.00 95.38 200 TYR A C 1
ATOM 1580 O O . TYR A 1 200 ? -6.263 4.594 17.081 1.00 95.38 200 TYR A O 1
ATOM 1588 N N . GLU A 1 201 ? -4.715 5.849 18.105 1.00 92.31 201 GLU A N 1
ATOM 1589 C CA . GLU A 1 201 ? -4.546 6.841 17.053 1.00 92.31 201 GLU A CA 1
ATOM 1590 C C . GLU A 1 201 ? -3.380 6.419 16.155 1.00 92.31 201 GLU A C 1
ATOM 1592 O O . GLU A 1 201 ? -2.309 6.036 16.639 1.00 92.31 201 GLU A O 1
ATOM 1597 N N . LEU A 1 202 ? -3.565 6.528 14.841 1.00 90.75 202 LEU A N 1
ATOM 1598 C CA . LEU A 1 202 ? -2.469 6.447 13.888 1.00 90.75 202 LEU A CA 1
ATOM 1599 C C . LEU A 1 202 ? -1.707 7.781 13.881 1.00 90.75 202 LEU A C 1
ATOM 1601 O O . LEU A 1 202 ? -1.965 8.682 13.081 1.00 90.75 202 LEU A O 1
ATOM 1605 N N . GLY A 1 203 ? -0.770 7.903 14.815 1.00 85.88 203 GLY A N 1
ATOM 1606 C CA . GLY A 1 203 ? 0.062 9.083 15.006 1.00 85.88 203 GLY A CA 1
ATOM 1607 C C . GLY A 1 203 ? 1.322 9.091 14.136 1.00 85.88 203 GLY A C 1
ATOM 1608 O O . GLY A 1 203 ? 1.686 8.103 13.497 1.00 85.88 203 GLY A O 1
ATOM 1609 N N . GLY A 1 204 ? 2.020 10.226 14.147 1.00 77.25 204 GLY A N 1
ATOM 1610 C CA . GLY A 1 204 ? 3.281 10.443 13.435 1.00 77.25 204 GLY A CA 1
ATOM 1611 C C . GLY A 1 204 ? 3.281 11.761 12.665 1.00 77.25 204 GLY A C 1
ATOM 1612 O O . GLY A 1 204 ? 2.255 12.175 12.125 1.00 77.25 204 GLY A O 1
ATOM 1613 N N . GLU A 1 205 ? 4.434 12.424 12.623 1.00 62.84 205 GLU A N 1
ATOM 1614 C CA . GLU A 1 205 ? 4.641 13.585 11.763 1.00 62.84 205 GLU A CA 1
ATOM 1615 C C . GLU A 1 205 ? 4.833 13.070 10.330 1.00 62.84 205 GLU A C 1
ATOM 1617 O O . GLU A 1 205 ? 5.751 12.295 10.083 1.00 62.84 205 GLU A O 1
ATOM 1622 N N . TYR A 1 206 ? 3.975 13.502 9.401 1.00 63.62 206 TYR A N 1
ATOM 1623 C CA . TYR A 1 206 ? 3.987 13.152 7.969 1.00 63.62 206 TYR A CA 1
ATOM 1624 C C . TYR A 1 206 ? 3.421 11.771 7.591 1.00 63.62 206 TYR A C 1
ATOM 1626 O O . TYR A 1 206 ? 2.953 10.993 8.424 1.00 63.62 206 TYR A O 1
ATOM 1634 N N . SER A 1 207 ? 3.378 11.515 6.281 1.00 64.38 207 SER A N 1
ATOM 1635 C CA . SER A 1 207 ? 2.864 10.293 5.646 1.00 64.38 207 SER A CA 1
ATOM 1636 C C . SER A 1 207 ? 3.800 9.083 5.789 1.00 64.38 207 SER A C 1
ATOM 1638 O O . SER A 1 207 ? 3.526 8.058 5.184 1.00 64.38 207 SER A O 1
ATOM 1640 N N . PHE A 1 208 ? 4.894 9.216 6.544 1.00 69.56 208 PHE A N 1
ATOM 1641 C CA . PHE A 1 208 ? 5.909 8.193 6.797 1.00 69.56 208 PHE A CA 1
ATOM 1642 C C . PHE A 1 208 ? 6.194 8.096 8.303 1.00 69.56 208 PHE A C 1
ATOM 1644 O O . PHE A 1 208 ? 5.988 9.057 9.043 1.00 69.56 208 PHE A O 1
ATOM 1651 N N . ASN A 1 209 ? 6.712 6.955 8.759 1.00 81.69 209 ASN A N 1
ATOM 1652 C CA . ASN A 1 209 ? 6.987 6.642 10.166 1.00 81.69 209 ASN A CA 1
ATOM 1653 C C . ASN A 1 209 ? 5.740 6.687 11.062 1.00 81.69 209 ASN A C 1
ATOM 1655 O O . ASN A 1 209 ? 5.802 7.157 12.208 1.00 81.69 209 ASN A O 1
ATOM 1659 N N . LYS A 1 210 ? 4.608 6.191 10.553 1.00 88.50 210 LYS A N 1
ATOM 1660 C CA . LYS A 1 210 ? 3.388 6.079 11.356 1.00 88.50 210 LYS A CA 1
ATOM 1661 C C . LYS A 1 210 ? 3.569 5.158 12.559 1.00 88.50 210 LYS A C 1
ATOM 1663 O O . LYS A 1 210 ? 4.330 4.192 12.537 1.00 88.50 210 LYS A O 1
ATOM 1668 N N . LYS A 1 211 ? 2.844 5.470 13.633 1.00 92.31 211 LYS A N 1
ATOM 1669 C CA . LYS A 1 211 ? 2.834 4.711 14.887 1.00 92.31 211 LYS A CA 1
ATOM 1670 C C . LYS A 1 211 ? 1.414 4.574 15.404 1.00 92.31 211 LYS A C 1
ATOM 1672 O O . LYS A 1 211 ? 0.634 5.515 15.321 1.00 92.31 211 LYS A O 1
ATOM 1677 N N . LEU A 1 212 ? 1.119 3.435 16.019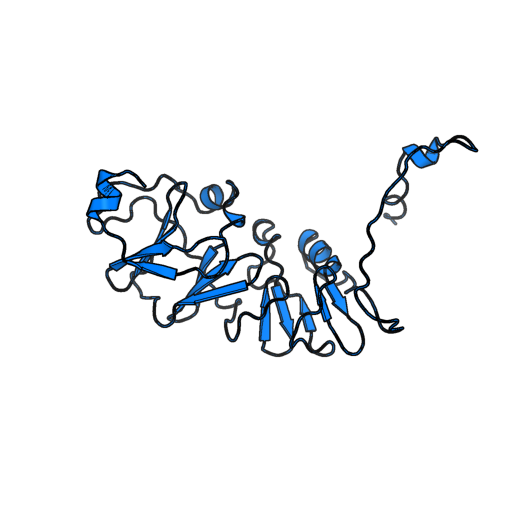 1.00 94.06 212 LEU A N 1
ATOM 1678 C CA . LEU A 1 212 ? -0.087 3.278 16.822 1.00 94.06 212 LEU A CA 1
ATOM 1679 C C . LEU A 1 212 ? 0.176 3.823 18.224 1.00 94.06 212 LEU A C 1
ATOM 1681 O O . LEU A 1 212 ? 0.964 3.265 18.990 1.00 94.06 212 LEU A O 1
ATOM 1685 N N . VAL A 1 213 ? -0.469 4.939 18.543 1.00 93.69 213 VAL A N 1
ATOM 1686 C CA . VAL A 1 213 ? -0.398 5.593 19.850 1.00 93.69 213 VAL A CA 1
ATOM 1687 C C . VAL A 1 213 ? -1.686 5.267 20.598 1.00 93.69 213 VAL A C 1
ATOM 1689 O O . VAL A 1 213 ? -2.753 5.508 20.042 1.00 93.69 213 VAL A O 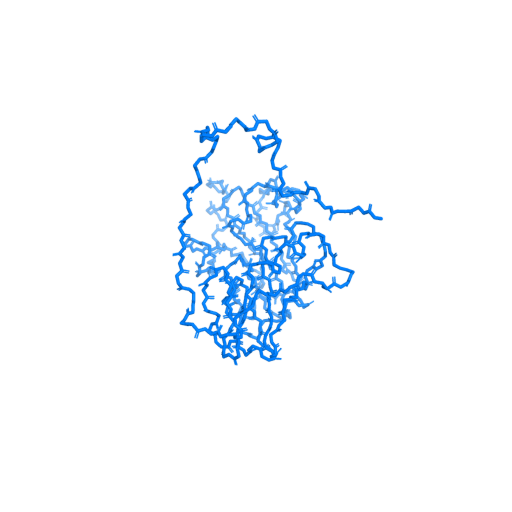1
ATOM 1692 N N . PRO A 1 214 ? -1.640 4.713 21.824 1.00 95.31 214 PRO A N 1
ATOM 1693 C CA . PRO A 1 214 ? -2.850 4.480 22.607 1.00 95.31 214 PRO A CA 1
ATOM 1694 C C . PRO A 1 214 ? -3.689 5.756 22.707 1.00 95.31 214 PRO A C 1
ATOM 1696 O O . PRO A 1 214 ? -3.174 6.810 23.078 1.00 95.31 214 PRO A O 1
ATOM 1699 N N . MET A 1 215 ? -4.966 5.655 22.357 1.00 91.62 215 MET A N 1
ATOM 1700 C CA . MET A 1 215 ? -5.890 6.782 22.387 1.00 91.62 215 MET A CA 1
ATOM 1701 C C . MET A 1 215 ? -6.476 6.937 23.791 1.00 91.62 215 MET A C 1
ATOM 1703 O O . MET A 1 215 ? -6.956 5.966 24.380 1.00 91.62 215 MET A O 1
ATOM 1707 N N . ASP A 1 216 ? -6.493 8.166 24.306 1.00 88.38 216 ASP A N 1
ATOM 1708 C CA . ASP A 1 216 ? -7.307 8.503 25.471 1.00 88.38 216 ASP A CA 1
ATOM 1709 C C . ASP A 1 216 ? -8.748 8.771 25.016 1.00 88.38 216 ASP A C 1
ATOM 1711 O O . ASP A 1 216 ? -9.039 9.746 24.321 1.00 88.38 216 ASP A O 1
ATOM 1715 N N . VAL A 1 217 ? -9.655 7.871 25.396 1.00 84.94 217 VAL A N 1
ATOM 1716 C CA . VAL A 1 217 ? -11.078 7.957 25.047 1.00 84.94 217 VAL A CA 1
ATOM 1717 C C . VAL A 1 217 ? -11.715 9.220 25.627 1.00 84.94 217 VAL A C 1
ATOM 1719 O O . VAL A 1 217 ? -12.513 9.855 24.945 1.00 84.94 217 VAL A O 1
ATOM 1722 N N . ASN A 1 218 ? -11.344 9.626 26.845 1.00 81.44 218 ASN A N 1
ATOM 1723 C CA . ASN A 1 218 ? -11.915 10.820 27.469 1.00 81.44 218 ASN A CA 1
ATOM 1724 C C . ASN A 1 218 ? -11.433 12.098 26.781 1.00 81.44 218 ASN A C 1
ATOM 1726 O O . ASN A 1 218 ? -12.183 13.066 26.684 1.00 81.44 218 ASN A O 1
ATOM 1730 N N . ASP A 1 219 ? -10.184 12.124 26.320 1.00 80.56 219 ASP A N 1
ATOM 1731 C CA . ASP A 1 219 ? -9.667 13.265 25.565 1.00 80.56 219 ASP A CA 1
ATOM 1732 C C . ASP A 1 219 ? -10.400 13.411 24.224 1.00 80.56 219 ASP A C 1
ATOM 1734 O O . ASP A 1 219 ? -10.872 14.497 23.882 1.00 80.56 219 ASP A O 1
ATOM 1738 N N . PHE A 1 220 ? -10.588 12.298 23.508 1.00 79.94 220 PHE A N 1
ATOM 1739 C CA . PHE A 1 220 ? -11.298 12.279 22.229 1.00 79.94 220 PHE A CA 1
ATOM 1740 C C . PHE A 1 220 ? -12.737 12.805 22.337 1.00 79.94 220 PHE A C 1
ATOM 1742 O O . PHE A 1 220 ? -13.148 13.637 21.523 1.00 79.94 220 PHE A O 1
ATOM 1749 N N . THR A 1 221 ? -13.494 12.352 23.343 1.00 75.44 221 THR A N 1
ATOM 1750 C CA . THR A 1 221 ? -14.893 12.768 23.535 1.00 75.44 221 THR A CA 1
ATOM 1751 C C . THR A 1 221 ? -15.004 14.243 23.929 1.00 75.44 221 THR A C 1
ATOM 1753 O O . THR A 1 221 ? -15.823 14.980 23.380 1.00 75.44 221 THR A O 1
ATOM 1756 N N . ASN A 1 222 ? -14.133 14.726 24.819 1.00 71.62 222 ASN A N 1
ATOM 1757 C CA . ASN A 1 222 ? -14.223 16.093 25.338 1.00 71.62 222 ASN A CA 1
ATOM 1758 C C . ASN A 1 222 ? -13.697 17.164 24.372 1.00 71.62 222 ASN A C 1
ATOM 1760 O O . ASN A 1 222 ? -14.209 18.286 24.377 1.00 71.62 222 ASN A O 1
ATOM 1764 N N . ASN A 1 223 ? -12.700 16.845 23.544 1.00 63.31 223 ASN A N 1
ATOM 1765 C CA . ASN A 1 223 ? -12.029 17.837 22.699 1.00 63.31 223 ASN A CA 1
ATOM 1766 C C . ASN A 1 223 ? -12.447 17.821 21.225 1.00 63.31 223 ASN A C 1
ATOM 1768 O O . ASN A 1 223 ? -11.929 18.642 20.472 1.00 63.31 223 ASN A O 1
ATOM 1772 N N . ARG A 1 224 ? -13.415 16.970 20.837 1.00 57.94 224 ARG A N 1
ATOM 1773 C CA . ARG A 1 224 ? -13.894 16.758 19.454 1.00 57.94 224 ARG A CA 1
ATOM 1774 C C . ARG A 1 224 ? -12.731 16.597 18.460 1.00 57.94 224 ARG A C 1
ATOM 1776 O O . ARG A 1 224 ? -12.193 17.584 17.960 1.00 57.94 224 ARG A O 1
ATOM 1783 N N . GLY A 1 225 ? -12.363 15.346 18.176 1.00 50.41 225 GLY A N 1
ATOM 1784 C CA . GLY A 1 225 ? -11.314 15.002 17.202 1.00 50.41 225 GLY A CA 1
ATOM 1785 C C . GLY A 1 225 ? -11.475 15.599 15.801 1.00 50.41 225 GLY A C 1
ATOM 1786 O O . GLY A 1 225 ? -12.597 15.987 15.405 1.00 50.41 225 GLY A O 1
#

Sequence (225 aa):
FQSFLSNFSFSCLLSKQGQINSIETRELNLVAHYSPSFKPLEGSLQGIADWQTDQLAYYAKDDISVYYEGRKIKGADPHLFSVVFPLGDDKKWRSLSVSMSGNEMFVGGLSIGDIDLYDFRPLIPVDCPEHGISECAGHRELEDFLKYDNWGQGLLGVVGNDLVFLHTSGAERFADMASSDTFMFATSKKIYVYTKAKFYELGGEYSFNKKLVPMDVNDFTNNRG

pLDDT: mean 82.21, std 15.93, range [31.91, 98.25]

Organism: NCBI:txid34065

Secondary structure (DSSP, 8-state):
---S-TT--HHHHTPPTT-------------SSS-TT-EE--S--TT--HHHHHHHTTEEE-SS-EEETTEE-TT--TTTEEE--TT-S-GGGGG--EEEETTEEEETTEE-TT--TTS-EEPPBPS---TT--SPPS--SHHHHHHSSGGGG-EEEEETTEEEEEETTEEEEETT---TT-EEEE-SS-EEEEETTEEEEEE-SSSSS-EEEEP-HHHHHHHT-